Protein AF-A0A537XVI6-F1 (afdb_monomer)

Sequence (185 aa):
RYDLIPNLVETVKGYAAHERGVFEEVTRARAAAVSATGTPAEQAAAEGPFVAALRQLFAVAENYPDLKANQNFLALQSELSNTEDRLQTARRFYNANVREFNRRVQSFPSNILARSFGFKVEQFFEVEETLREAGPPQVSFAPGSPSVSFGAPGGSSASPPPTGGLPPPPPPPPGEPAPPAGSAP

Nearest PDB structures (foldseek):
  2etd-assembly1_A  TM=9.005E-01  e=3.907E-08  Thermotoga maritima MSB8
  3ajm-assembly1_B  TM=2.954E-01  e=4.669E+00  Homo sapiens

Radius of gyration: 32.31 Å; Cα contacts (8 Å, |Δi|>4): 123; chains: 1; bounding box: 83×93×62 Å

Foldseek 3Di:
DLVLLVVLLVLLCVQCVVPVVLNVQLVVLSVQLVPQPDALLSNLVSVVSNVVSVVVSVVSLVVGVVSVPDPVNVVSVVVVVVVVVVVVVVLVVQQVVLVVQQCQCPDPPSVVVCVVVVPDRGDHNDNCPPPVQQPDFDWDDDVPDTDIDGRDHDDPPPDDDDPDDDDDDDDDDDDDDDDDDDDDD

pLDDT: mean 80.29, std 18.0, range [35.16, 95.5]

Secondary structure (DSSP, 8-state):
-GGGHHHHHHHHHTT-TT-HHHHHHHHHHHHHHHH--S-HHHHHHHHHHHHHHHHHHHHHHHT-HHHHT-HHHHHHHHHHHHHHHHHHHHHHHHHHHHHHHHHHHHSTTHHHHHHHHT--PPPPSS-THHHHHS-PPEEEEETTEEEEEPPPS-----PPPP-PPPPPPPPPPPPPPPPPPP---

Mean predicted aligned error: 15.04 Å

Solvent-accessible surface area (backbone atoms only — not comparable to full-atom values): 11259 Å² total; per-residue (Å²): 113,77,81,52,46,64,58,50,52,54,59,47,41,77,75,47,69,84,52,51,70,55,55,50,45,36,51,52,24,46,51,47,38,69,66,39,76,69,54,55,34,53,33,40,55,31,42,53,57,31,55,50,32,51,53,52,52,53,58,56,41,68,78,34,66,73,56,64,68,29,65,69,53,50,52,52,51,49,54,47,50,56,50,48,54,51,47,54,50,50,38,53,51,49,34,54,50,38,50,55,49,36,48,44,44,68,33,86,72,47,28,59,56,19,60,77,72,65,59,72,80,66,80,52,57,46,63,68,66,71,75,65,60,33,56,80,68,51,76,49,85,51,98,88,60,80,51,80,50,74,52,70,77,88,73,83,85,76,73,80,77,82,90,72,78,82,79,83,82,82,82,83,81,84,79,84,81,80,82,85,79,86,79,84,135

Structure (mmCIF, N/CA/C/O backbone):
data_AF-A0A537XVI6-F1
#
_entry.id   AF-A0A537XVI6-F1
#
loop_
_atom_site.group_PDB
_atom_site.id
_atom_site.type_symbol
_atom_site.label_atom_id
_atom_site.label_alt_id
_atom_site.label_comp_id
_atom_site.label_asym_id
_atom_site.label_entity_id
_atom_site.label_seq_id
_atom_site.pdbx_PDB_ins_code
_atom_site.Cartn_x
_atom_site.Cartn_y
_atom_site.Cartn_z
_atom_site.occupancy
_atom_site.B_iso_or_equiv
_atom_site.auth_seq_id
_atom_site.auth_comp_id
_atom_site.auth_asym_id
_atom_site.auth_atom_id
_atom_site.pdbx_PDB_model_num
ATOM 1 N N . ARG A 1 1 ? 3.922 2.547 4.970 1.00 84.88 1 ARG A N 1
ATOM 2 C CA . ARG A 1 1 ? 2.520 2.247 5.375 1.00 84.88 1 ARG A CA 1
ATOM 3 C C . ARG A 1 1 ? 2.409 1.100 6.368 1.00 84.88 1 ARG A C 1
ATOM 5 O O . ARG A 1 1 ? 1.595 1.201 7.273 1.00 84.88 1 ARG A O 1
ATOM 12 N N . TYR A 1 2 ? 3.203 0.031 6.243 1.00 90.88 2 TYR A N 1
ATOM 13 C CA . TYR A 1 2 ? 3.138 -1.095 7.183 1.00 90.88 2 TYR A CA 1
ATOM 14 C C . TYR A 1 2 ? 3.404 -0.689 8.638 1.00 90.88 2 TYR A C 1
ATOM 16 O O . TYR A 1 2 ? 2.887 -1.324 9.552 1.00 90.88 2 TYR A O 1
ATOM 24 N N . ASP A 1 3 ? 4.160 0.381 8.862 1.00 90.81 3 ASP A N 1
ATOM 25 C CA . ASP A 1 3 ? 4.484 0.903 10.197 1.00 90.81 3 ASP A CA 1
ATOM 26 C C . ASP A 1 3 ? 3.283 1.539 10.906 1.00 90.81 3 ASP A C 1
ATOM 28 O O . ASP A 1 3 ? 3.255 1.607 12.129 1.00 90.81 3 ASP A O 1
ATOM 32 N N . LEU A 1 4 ? 2.256 1.949 10.153 1.00 90.00 4 LEU A N 1
ATOM 33 C CA . LEU A 1 4 ? 1.026 2.531 10.700 1.00 90.00 4 LEU A CA 1
ATOM 34 C C . LEU A 1 4 ? 0.035 1.459 11.172 1.00 90.00 4 LEU A C 1
ATOM 36 O O . LEU A 1 4 ? -0.859 1.748 11.963 1.00 90.00 4 LEU A O 1
ATOM 40 N N . ILE A 1 5 ? 0.194 0.218 10.704 1.00 91.75 5 ILE A N 1
ATOM 41 C CA . ILE A 1 5 ? -0.757 -0.870 10.954 1.00 91.75 5 ILE A CA 1
ATOM 42 C C . ILE A 1 5 ? -0.834 -1.280 12.424 1.00 91.75 5 ILE A C 1
ATOM 44 O O . ILE A 1 5 ? -1.954 -1.424 12.903 1.00 91.75 5 ILE A O 1
ATOM 48 N N . PRO A 1 6 ? 0.277 -1.425 13.176 1.00 93.25 6 PRO A N 1
ATOM 49 C CA . PRO A 1 6 ? 0.187 -1.706 14.606 1.00 93.25 6 PRO A CA 1
ATOM 50 C C . PRO A 1 6 ? -0.633 -0.646 15.347 1.00 93.25 6 PRO A C 1
ATOM 52 O O . PRO A 1 6 ? -1.528 -0.991 16.108 1.00 93.25 6 PRO A O 1
ATOM 55 N N . ASN A 1 7 ? -0.401 0.638 15.056 1.00 92.69 7 ASN A N 1
ATOM 56 C CA . ASN A 1 7 ? -1.138 1.732 15.689 1.00 92.69 7 ASN A CA 1
ATOM 57 C C . ASN A 1 7 ? -2.630 1.726 15.303 1.00 92.69 7 ASN A C 1
ATOM 59 O O . ASN A 1 7 ? -3.500 1.894 16.157 1.00 92.69 7 ASN A O 1
ATOM 63 N N . LEU A 1 8 ? -2.940 1.462 14.029 1.00 91.88 8 LEU A N 1
ATOM 64 C CA . LEU A 1 8 ? -4.320 1.299 13.571 1.00 91.88 8 LEU A CA 1
ATOM 65 C C . LEU A 1 8 ? -5.019 0.145 14.301 1.00 91.88 8 LEU A C 1
ATOM 67 O O . LEU A 1 8 ? -6.119 0.325 14.811 1.00 91.88 8 LEU A O 1
ATOM 71 N N . VAL A 1 9 ? -4.379 -1.024 14.375 1.00 93.00 9 VAL A N 1
ATOM 72 C CA . VAL A 1 9 ? -4.934 -2.212 15.035 1.00 93.00 9 VAL A CA 1
ATOM 73 C C . VAL A 1 9 ? -5.176 -1.949 16.519 1.00 93.00 9 VAL A C 1
ATOM 75 O O . VAL A 1 9 ? -6.249 -2.279 17.010 1.00 93.00 9 VAL A O 1
ATOM 78 N N . GLU A 1 10 ? -4.237 -1.320 17.226 1.00 92.56 10 GLU A N 1
ATOM 79 C CA . GLU A 1 10 ? -4.429 -0.957 18.637 1.00 92.56 10 GLU A CA 1
ATOM 80 C C . GLU A 1 10 ? -5.572 0.052 18.824 1.00 92.56 10 GLU A C 1
ATOM 82 O O . GLU A 1 10 ? -6.395 -0.107 19.726 1.00 92.56 10 GLU A O 1
ATOM 87 N N . THR A 1 11 ? -5.699 1.031 17.922 1.00 91.31 11 THR A N 1
ATOM 88 C CA . THR A 1 11 ? -6.814 1.992 17.944 1.00 91.31 11 THR A CA 1
ATOM 89 C C . THR A 1 11 ? -8.159 1.286 17.764 1.00 91.31 11 THR A C 1
ATOM 91 O O . THR A 1 11 ? -9.085 1.541 18.526 1.00 91.31 11 THR A O 1
ATOM 94 N N . VAL A 1 12 ? -8.277 0.363 16.802 1.00 91.56 12 VAL A N 1
ATOM 95 C CA . VAL A 1 12 ? -9.528 -0.378 16.556 1.00 91.56 12 VAL A CA 1
ATOM 96 C C . VAL A 1 12 ? -9.830 -1.359 17.695 1.00 91.56 12 VAL A C 1
ATOM 98 O O . VAL A 1 12 ? -10.976 -1.446 18.130 1.00 91.56 12 VAL A O 1
ATOM 101 N N . LYS A 1 13 ? -8.821 -2.050 18.244 1.00 92.19 13 LYS A N 1
ATOM 102 C CA . LYS A 1 13 ? -8.976 -2.961 19.395 1.00 92.19 13 LYS A CA 1
ATOM 103 C C . LYS A 1 13 ? -9.580 -2.283 20.621 1.00 92.19 13 LYS A C 1
ATOM 105 O O . LYS A 1 13 ? -10.345 -2.929 21.332 1.00 92.19 13 LYS A O 1
ATOM 110 N N . GLY A 1 14 ? -9.268 -1.005 20.853 1.00 90.75 14 GLY A N 1
ATOM 111 C CA . GLY A 1 14 ? -9.830 -0.229 21.962 1.00 90.75 14 GLY A CA 1
ATOM 112 C C . GLY A 1 14 ? -11.360 -0.120 21.935 1.00 90.75 14 GLY A C 1
ATOM 113 O O . GLY A 1 14 ? -11.970 0.051 22.986 1.00 90.75 14 GLY A O 1
ATOM 114 N N . TYR A 1 15 ? -11.977 -0.275 20.759 1.00 91.19 15 TYR A N 1
ATOM 115 C CA . TYR A 1 15 ? -13.429 -0.189 20.564 1.00 91.19 15 TYR A CA 1
ATOM 116 C C . TYR A 1 15 ? -14.059 -1.532 20.157 1.00 91.19 15 TYR A C 1
ATOM 118 O O . TYR A 1 15 ? -15.196 -1.817 20.522 1.00 91.19 15 TYR A O 1
ATOM 126 N N . ALA A 1 16 ? -13.321 -2.375 19.430 1.00 90.56 16 ALA A N 1
ATOM 127 C CA . ALA A 1 16 ? -13.812 -3.597 18.793 1.00 90.56 16 ALA A CA 1
ATOM 128 C C . ALA A 1 16 ? -13.032 -4.849 19.243 1.00 90.56 16 ALA A C 1
ATOM 130 O O . ALA A 1 16 ? -12.544 -5.633 18.432 1.00 90.56 16 ALA A O 1
ATOM 131 N N . ALA A 1 17 ? -12.895 -5.065 20.554 1.00 88.81 17 ALA A N 1
ATOM 132 C CA . ALA A 1 17 ? -12.063 -6.141 21.115 1.00 88.81 17 ALA A CA 1
ATOM 133 C C . ALA A 1 17 ? -12.488 -7.577 20.724 1.00 88.81 17 ALA A C 1
ATOM 135 O O . ALA A 1 17 ? -11.691 -8.515 20.835 1.00 88.81 17 ALA A O 1
ATOM 136 N N . HIS A 1 18 ? -13.735 -7.766 20.280 1.00 90.62 18 HIS A N 1
ATOM 137 C CA . HIS A 1 18 ? -14.278 -9.069 19.885 1.00 90.62 18 HIS A CA 1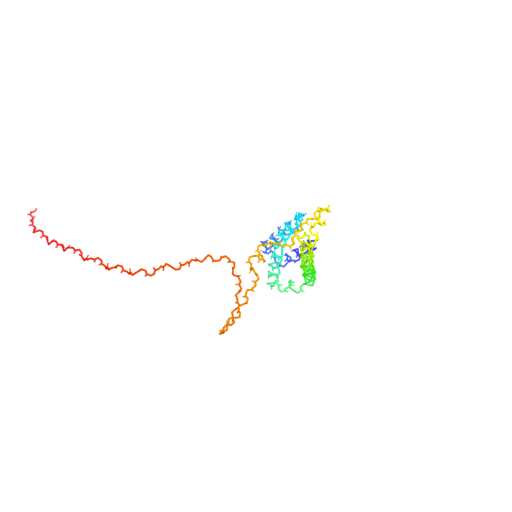
ATOM 138 C C . HIS A 1 18 ? -13.889 -9.487 18.454 1.00 90.62 18 HIS A C 1
ATOM 140 O O . HIS A 1 18 ? -14.001 -10.662 18.114 1.00 90.62 18 HIS A O 1
ATOM 146 N N . GLU A 1 19 ? -13.327 -8.576 17.656 1.00 93.56 19 GLU A N 1
ATOM 147 C CA . GLU A 1 19 ? -13.008 -8.766 16.232 1.00 93.56 19 GLU A CA 1
ATOM 148 C C . GLU A 1 19 ? -11.625 -9.401 16.007 1.00 93.56 19 GLU A C 1
ATOM 150 O O . GLU A 1 19 ? -10.832 -8.992 15.157 1.00 93.56 19 GLU A O 1
ATOM 155 N N . ARG A 1 20 ? -11.303 -10.429 16.802 1.00 92.75 20 ARG A N 1
ATOM 156 C CA . ARG A 1 20 ? -9.970 -11.059 16.822 1.00 92.75 20 ARG A CA 1
ATOM 157 C C . ARG A 1 20 ? -9.543 -11.600 15.461 1.00 92.75 20 ARG A C 1
ATOM 159 O O . ARG A 1 20 ? -8.406 -11.370 15.061 1.00 92.75 20 ARG A O 1
ATOM 166 N N . GLY A 1 21 ? -10.459 -12.250 14.741 1.00 93.56 21 GLY A N 1
ATOM 167 C CA . GLY A 1 21 ? -10.170 -12.817 13.421 1.00 93.56 21 GLY A CA 1
ATOM 168 C C . GLY A 1 21 ? -9.708 -11.761 12.415 1.00 93.56 21 GLY A C 1
ATOM 169 O O . GLY A 1 21 ? -8.764 -11.993 11.665 1.00 93.56 21 GLY A O 1
ATOM 170 N N . VAL A 1 22 ? -10.292 -10.561 12.469 1.00 93.94 22 VAL A N 1
ATOM 171 C CA . VAL A 1 22 ? -9.920 -9.439 11.595 1.00 93.94 22 VAL A CA 1
ATOM 172 C C . VAL A 1 22 ? -8.517 -8.933 11.936 1.00 93.94 22 VAL A C 1
ATOM 174 O O . VAL A 1 22 ? -7.698 -8.707 11.046 1.00 93.94 22 VAL A O 1
ATOM 177 N N . PHE A 1 23 ? -8.194 -8.795 13.225 1.00 94.81 23 PHE A N 1
ATOM 178 C CA . PHE A 1 23 ? -6.857 -8.365 13.649 1.00 94.81 23 PHE A CA 1
ATOM 179 C C . PHE A 1 23 ? -5.770 -9.383 13.293 1.00 94.81 23 PHE A C 1
ATOM 181 O O . PHE A 1 23 ? -4.675 -8.994 12.874 1.00 94.81 23 PHE A O 1
ATOM 188 N N . GLU A 1 24 ? -6.057 -10.674 13.446 1.00 95.25 24 GLU A N 1
ATOM 189 C CA . GLU A 1 24 ? -5.159 -11.759 13.047 1.00 95.25 24 GLU A CA 1
ATOM 190 C C . GLU A 1 24 ? -4.912 -11.741 11.538 1.00 95.25 24 GLU A C 1
ATOM 192 O O . GLU A 1 24 ? -3.762 -11.812 11.096 1.00 95.25 24 GLU A O 1
ATOM 197 N N . GLU A 1 25 ? -5.968 -11.565 10.744 1.00 95.50 25 GLU A N 1
ATOM 198 C CA . GLU A 1 25 ? -5.870 -11.481 9.294 1.00 95.50 25 GLU A CA 1
ATOM 199 C C . GLU A 1 25 ? -5.020 -10.291 8.839 1.00 95.50 25 GLU A C 1
ATOM 201 O O . GLU A 1 25 ? -4.092 -10.479 8.051 1.00 95.50 25 GLU A O 1
ATOM 206 N N . VAL A 1 26 ? -5.259 -9.097 9.388 1.00 95.00 26 VAL A N 1
ATOM 207 C CA . VAL A 1 26 ? -4.468 -7.892 9.089 1.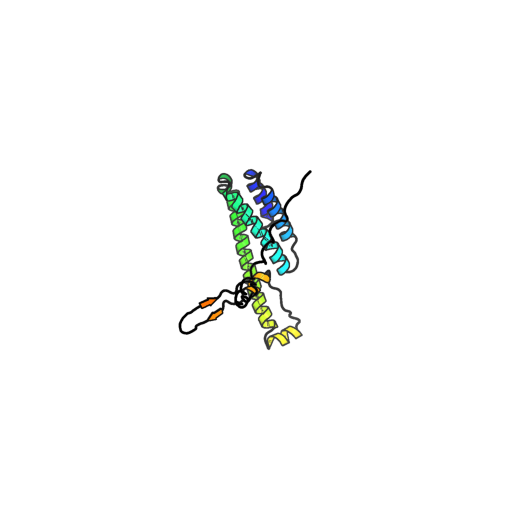00 95.00 26 VAL A CA 1
ATOM 208 C C . VAL A 1 26 ? -3.005 -8.079 9.485 1.00 95.00 26 VAL A C 1
ATOM 210 O O . VAL A 1 26 ? -2.103 -7.720 8.725 1.00 95.00 26 VAL A O 1
ATOM 213 N N . THR A 1 27 ? -2.745 -8.670 10.652 1.00 94.56 27 THR A N 1
ATOM 214 C CA . THR A 1 27 ? -1.379 -8.904 11.143 1.00 94.56 27 THR A CA 1
ATOM 215 C C . THR A 1 27 ? -0.633 -9.893 10.250 1.00 94.56 27 THR A C 1
ATOM 217 O O . THR A 1 27 ? 0.506 -9.634 9.853 1.00 94.56 27 THR A O 1
ATOM 220 N N . ARG A 1 28 ? -1.285 -10.999 9.878 1.00 95.44 28 ARG A N 1
ATOM 221 C CA . ARG A 1 28 ? -0.740 -12.011 8.967 1.00 95.44 28 ARG A CA 1
ATOM 222 C C . ARG A 1 28 ? -0.496 -11.437 7.574 1.00 95.44 28 ARG A C 1
ATOM 224 O O . ARG A 1 28 ? 0.584 -11.633 7.022 1.00 95.44 28 ARG A O 1
ATOM 231 N N . ALA A 1 29 ? -1.464 -10.711 7.018 1.00 94.94 29 ALA A N 1
ATOM 232 C CA . ALA A 1 29 ? -1.343 -10.121 5.690 1.00 94.94 29 ALA A CA 1
ATOM 233 C C . ALA A 1 29 ? -0.234 -9.060 5.648 1.00 94.94 29 ALA A C 1
ATOM 235 O O . ALA A 1 29 ? 0.563 -9.038 4.715 1.00 94.94 29 ALA A O 1
ATOM 236 N N . ARG A 1 30 ? -0.103 -8.243 6.704 1.00 94.81 30 ARG A N 1
ATOM 237 C CA . ARG A 1 30 ? 1.032 -7.326 6.872 1.00 94.81 30 ARG A CA 1
ATOM 238 C C . ARG A 1 30 ? 2.358 -8.081 6.894 1.00 94.81 30 ARG A C 1
ATOM 240 O O . ARG A 1 30 ? 3.293 -7.659 6.224 1.00 94.81 30 ARG A O 1
ATOM 247 N N . ALA A 1 31 ? 2.464 -9.155 7.676 1.00 94.81 31 ALA A N 1
ATOM 248 C CA . ALA A 1 31 ? 3.700 -9.929 7.773 1.00 94.81 31 ALA A CA 1
ATOM 249 C C . ALA A 1 31 ? 4.113 -10.494 6.406 1.00 94.81 31 ALA A C 1
ATOM 251 O O . ALA A 1 31 ? 5.262 -10.322 6.007 1.00 94.81 31 ALA A O 1
ATOM 252 N N . ALA A 1 32 ? 3.161 -11.066 5.662 1.00 93.12 32 ALA A N 1
ATOM 253 C CA . ALA A 1 32 ? 3.392 -11.558 4.307 1.00 93.12 32 ALA A CA 1
ATOM 254 C C . ALA A 1 32 ? 3.866 -10.437 3.363 1.00 93.12 32 ALA A C 1
ATOM 256 O O . ALA A 1 32 ? 4.879 -10.591 2.679 1.00 93.12 32 ALA A O 1
ATOM 257 N N . ALA A 1 33 ? 3.196 -9.283 3.392 1.00 91.44 33 ALA A N 1
ATOM 258 C CA . ALA A 1 33 ? 3.520 -8.142 2.541 1.00 91.44 33 ALA A CA 1
ATOM 259 C C . ALA A 1 33 ? 4.885 -7.505 2.872 1.00 91.44 33 ALA A C 1
ATOM 261 O O . ALA A 1 33 ? 5.585 -7.047 1.975 1.00 91.44 33 ALA A O 1
ATOM 262 N N . VAL A 1 34 ? 5.302 -7.518 4.143 1.00 92.88 34 VAL A N 1
ATOM 263 C CA . VAL A 1 34 ? 6.643 -7.078 4.570 1.00 92.88 34 VAL A CA 1
ATOM 264 C C . VAL A 1 34 ? 7.723 -8.089 4.175 1.00 92.88 34 VAL A C 1
ATOM 266 O O . VAL A 1 34 ? 8.831 -7.691 3.827 1.00 92.88 34 VAL A O 1
ATOM 269 N N . SER A 1 35 ? 7.424 -9.391 4.229 1.00 91.94 35 SER A N 1
ATOM 270 C CA . SER A 1 35 ? 8.387 -10.439 3.866 1.00 91.94 35 SER A CA 1
ATOM 271 C C . SER A 1 35 ? 8.614 -10.584 2.361 1.00 91.94 35 SER A C 1
ATOM 273 O O . SER A 1 35 ? 9.624 -11.152 1.951 1.00 91.94 35 SER A O 1
ATOM 275 N N . ALA A 1 36 ? 7.698 -10.080 1.532 1.00 89.62 36 ALA A N 1
ATOM 276 C CA . ALA A 1 36 ? 7.822 -10.134 0.085 1.00 89.62 36 ALA A CA 1
ATOM 277 C C . ALA A 1 36 ? 8.851 -9.100 -0.400 1.00 89.62 36 ALA A C 1
ATOM 279 O O . ALA A 1 36 ? 8.527 -7.943 -0.644 1.00 89.62 36 ALA A O 1
ATOM 280 N N . THR A 1 37 ? 10.108 -9.524 -0.531 1.00 86.12 37 THR A N 1
ATOM 281 C CA . THR A 1 37 ? 11.227 -8.693 -1.021 1.00 86.12 37 THR A CA 1
ATOM 282 C C . THR A 1 37 ? 11.789 -9.165 -2.364 1.00 86.12 37 THR A C 1
ATOM 284 O O . THR A 1 37 ? 12.789 -8.627 -2.837 1.00 86.12 37 THR A O 1
ATOM 287 N N . GLY A 1 38 ? 11.152 -10.165 -2.979 1.00 87.00 38 GLY A N 1
ATOM 288 C CA . GLY A 1 38 ? 11.565 -10.759 -4.246 1.00 87.00 38 GLY A CA 1
ATOM 289 C C . GLY A 1 38 ? 11.163 -9.934 -5.472 1.00 87.00 38 GLY A C 1
ATOM 290 O O . GLY A 1 38 ? 11.232 -8.703 -5.475 1.00 87.00 38 GLY A O 1
ATOM 291 N N . THR A 1 39 ? 10.758 -10.618 -6.535 1.00 88.44 39 THR A N 1
ATOM 292 C CA . THR A 1 39 ? 10.376 -10.013 -7.819 1.00 88.44 39 THR A CA 1
ATOM 293 C C . THR A 1 39 ? 9.178 -9.057 -7.689 1.00 88.44 39 THR A C 1
ATOM 295 O O . THR A 1 39 ? 8.353 -9.218 -6.786 1.00 88.44 39 THR A O 1
ATOM 298 N N . PRO A 1 40 ? 9.012 -8.085 -8.610 1.00 86.81 40 PRO A N 1
ATOM 299 C CA . PRO A 1 40 ? 7.826 -7.224 -8.651 1.00 86.81 40 PRO A CA 1
ATOM 300 C C . PRO A 1 40 ? 6.498 -7.995 -8.632 1.00 86.81 40 PRO A C 1
ATOM 302 O O . PRO A 1 40 ? 5.541 -7.550 -8.002 1.00 86.81 40 PRO A O 1
ATOM 305 N N . ALA A 1 41 ? 6.448 -9.166 -9.274 1.00 85.62 41 ALA A N 1
ATOM 306 C CA . ALA A 1 41 ? 5.278 -10.038 -9.282 1.00 85.62 41 ALA A CA 1
ATOM 307 C C . ALA A 1 41 ? 5.003 -10.663 -7.901 1.00 85.62 41 ALA A C 1
ATOM 309 O O . ALA A 1 41 ? 3.867 -10.634 -7.428 1.00 85.62 41 ALA A O 1
ATOM 310 N N . GLU A 1 42 ? 6.034 -11.167 -7.215 1.00 86.94 42 GLU A N 1
ATOM 311 C CA . GLU A 1 42 ? 5.908 -11.703 -5.848 1.00 86.94 42 GLU A CA 1
ATOM 312 C C . GLU A 1 42 ? 5.473 -10.619 -4.856 1.00 86.94 42 GLU A C 1
ATOM 314 O O . GLU A 1 42 ? 4.600 -10.849 -4.016 1.00 86.94 42 GLU A O 1
ATOM 319 N N . GLN A 1 43 ? 6.030 -9.413 -4.991 1.00 88.25 43 GLN A N 1
ATOM 320 C CA . GLN A 1 43 ? 5.611 -8.257 -4.203 1.00 88.25 43 GLN A CA 1
ATOM 321 C C . GLN A 1 43 ? 4.144 -7.911 -4.480 1.00 88.25 43 GLN A C 1
ATOM 323 O O . GLN A 1 43 ? 3.364 -7.762 -3.544 1.00 88.25 43 GLN A O 1
ATOM 328 N N . ALA A 1 44 ? 3.727 -7.845 -5.749 1.00 85.69 44 ALA A N 1
ATOM 329 C CA . ALA A 1 44 ? 2.338 -7.577 -6.124 1.00 85.69 44 ALA A CA 1
ATOM 330 C C . ALA A 1 44 ? 1.355 -8.621 -5.567 1.00 85.69 44 ALA A C 1
ATOM 332 O O . ALA A 1 44 ? 0.267 -8.258 -5.113 1.00 85.69 44 ALA A O 1
ATOM 333 N N . ALA A 1 45 ? 1.741 -9.898 -5.563 1.00 87.06 45 ALA A N 1
ATOM 334 C CA . ALA A 1 45 ? 0.918 -10.988 -5.052 1.00 87.06 45 ALA A CA 1
ATOM 335 C C . ALA A 1 45 ? 0.688 -10.893 -3.535 1.00 87.06 45 ALA A C 1
ATOM 337 O O . ALA A 1 45 ? -0.430 -11.110 -3.069 1.00 87.06 45 ALA A O 1
ATOM 338 N N . ALA A 1 46 ? 1.710 -10.515 -2.762 1.00 88.75 46 ALA A N 1
ATOM 339 C CA . ALA A 1 46 ? 1.597 -10.371 -1.308 1.00 88.75 46 ALA A CA 1
ATOM 340 C C . ALA A 1 46 ? 0.746 -9.160 -0.877 1.00 88.75 46 ALA A C 1
ATOM 342 O O . ALA A 1 46 ? 0.204 -9.115 0.228 1.00 88.75 46 ALA A O 1
ATOM 343 N N . GLU A 1 47 ? 0.597 -8.181 -1.763 1.00 89.00 47 GLU A N 1
ATOM 344 C CA . GLU A 1 47 ? -0.085 -6.917 -1.494 1.00 89.00 47 GLU A CA 1
ATOM 345 C C . GLU A 1 47 ? -1.606 -7.001 -1.617 1.00 89.00 47 GLU A C 1
ATOM 347 O O . GLU A 1 47 ? -2.328 -6.320 -0.890 1.00 89.00 47 GLU A O 1
ATOM 352 N N . GLY A 1 48 ? -2.112 -7.849 -2.515 1.00 88.81 48 GLY A N 1
ATOM 353 C CA . GLY A 1 48 ? -3.552 -8.057 -2.698 1.00 88.81 48 GLY A CA 1
ATOM 354 C C . GLY A 1 48 ? -4.267 -8.459 -1.399 1.00 88.81 48 GLY A C 1
ATOM 355 O O . GLY A 1 48 ? -5.201 -7.760 -0.989 1.00 88.81 48 GLY A O 1
ATOM 356 N N . PRO A 1 49 ? -3.814 -9.524 -0.706 1.00 91.25 49 PRO A N 1
ATOM 357 C CA . PRO A 1 49 ? -4.366 -9.935 0.584 1.00 91.25 49 PRO A CA 1
ATOM 358 C C . PRO A 1 49 ? -4.274 -8.849 1.660 1.00 91.25 49 PRO A C 1
ATOM 360 O O . PRO A 1 49 ? -5.194 -8.695 2.458 1.00 91.25 49 PRO A O 1
ATOM 363 N N . PHE A 1 50 ? -3.197 -8.059 1.673 1.00 92.06 50 PHE A N 1
ATOM 364 C CA . PHE 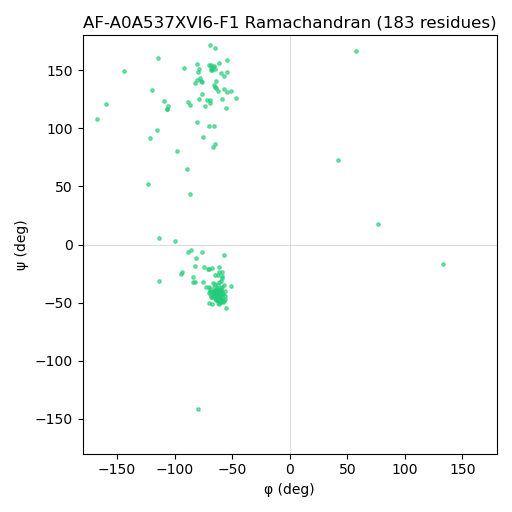A 1 50 ? -3.045 -6.955 2.622 1.00 92.06 50 PHE A CA 1
ATOM 365 C C . PHE A 1 50 ? -4.103 -5.868 2.414 1.00 92.06 50 PHE A C 1
ATOM 367 O O . PHE A 1 50 ? -4.763 -5.456 3.369 1.00 92.06 50 PHE A O 1
ATOM 374 N N . VAL A 1 51 ? -4.324 -5.446 1.168 1.00 91.75 51 VAL A N 1
ATOM 375 C CA . VAL A 1 51 ? -5.371 -4.469 0.838 1.00 91.75 51 VAL A CA 1
ATOM 376 C C . VAL A 1 51 ? -6.764 -5.025 1.160 1.00 91.75 51 VAL A C 1
ATOM 378 O O . VAL A 1 51 ? -7.611 -4.291 1.669 1.00 91.75 51 VAL A O 1
ATOM 381 N N . ALA A 1 52 ? -7.011 -6.313 0.907 1.00 92.62 52 ALA A N 1
ATOM 382 C CA . ALA A 1 52 ? -8.274 -6.963 1.257 1.00 92.62 52 ALA A CA 1
ATOM 383 C C . ALA A 1 52 ? -8.526 -6.961 2.777 1.00 92.62 52 ALA A C 1
ATOM 385 O O . ALA A 1 52 ? -9.591 -6.523 3.214 1.00 92.62 52 ALA A O 1
ATOM 386 N N . ALA A 1 53 ? -7.524 -7.336 3.575 1.00 94.56 53 ALA A N 1
ATOM 387 C CA . ALA A 1 53 ? -7.611 -7.332 5.034 1.00 94.56 53 ALA A CA 1
ATOM 388 C C . ALA A 1 53 ? -7.886 -5.924 5.598 1.00 94.56 53 ALA A C 1
ATOM 390 O O . ALA A 1 53 ? -8.689 -5.762 6.516 1.00 94.56 53 ALA A O 1
ATOM 391 N N . LEU A 1 54 ? -7.273 -4.881 5.022 1.00 93.25 54 LEU A N 1
ATOM 392 C CA . LEU A 1 54 ? -7.553 -3.494 5.413 1.00 93.25 54 LEU A CA 1
ATOM 393 C C . LEU A 1 54 ? -8.989 -3.067 5.098 1.00 93.25 54 LEU A C 1
ATOM 395 O O . LE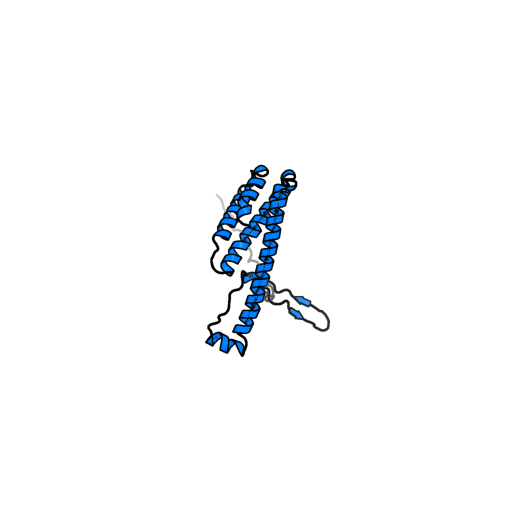U A 1 54 ? -9.612 -2.392 5.915 1.00 93.25 54 LEU A O 1
ATOM 399 N N . ARG A 1 55 ? -9.539 -3.471 3.946 1.00 93.88 55 ARG A N 1
ATOM 400 C CA . ARG A 1 55 ? -10.949 -3.195 3.620 1.00 93.88 55 ARG A CA 1
ATOM 401 C C . ARG A 1 55 ? -11.888 -3.839 4.632 1.00 93.88 55 ARG A C 1
ATOM 403 O O . ARG A 1 55 ? -12.831 -3.189 5.068 1.00 93.88 55 ARG A O 1
ATOM 410 N N . GLN A 1 56 ? -11.610 -5.076 5.038 1.00 94.62 56 GLN A N 1
ATOM 411 C CA . GLN A 1 56 ? -12.397 -5.765 6.059 1.00 94.62 56 GLN A CA 1
ATOM 412 C C . GLN A 1 56 ? -12.299 -5.076 7.424 1.00 94.62 56 GLN A C 1
ATOM 414 O O . GLN A 1 56 ? -13.319 -4.879 8.077 1.00 94.62 56 GLN A O 1
ATOM 419 N N . LEU A 1 57 ? -11.103 -4.636 7.827 1.00 93.50 57 LEU A N 1
ATOM 420 C CA . LEU A 1 57 ? -10.917 -3.857 9.054 1.00 93.50 57 LEU A CA 1
ATOM 421 C C . LEU A 1 57 ? -11.722 -2.551 9.040 1.00 93.50 57 LEU A C 1
ATOM 423 O O . LEU A 1 57 ? -12.346 -2.201 10.040 1.00 93.50 57 LEU A O 1
ATOM 427 N N . PHE A 1 58 ? -11.733 -1.836 7.913 1.00 93.44 58 PHE A N 1
ATOM 428 C CA . PHE A 1 58 ? -12.526 -0.615 7.785 1.00 93.44 58 PHE A CA 1
ATOM 429 C C . PHE A 1 58 ? -14.029 -0.891 7.764 1.00 93.44 58 PHE A C 1
ATOM 431 O O . PHE A 1 58 ? -14.761 -0.150 8.410 1.00 93.44 58 PHE A O 1
ATOM 438 N N . ALA A 1 59 ? -14.481 -1.970 7.123 1.00 93.19 59 ALA A N 1
ATOM 439 C CA . ALA A 1 59 ? -15.883 -2.388 7.166 1.00 93.19 59 ALA A CA 1
ATOM 440 C C . ALA A 1 59 ? -16.335 -2.716 8.598 1.00 93.19 59 ALA A C 1
ATOM 442 O O . ALA A 1 59 ? -17.412 -2.315 9.023 1.00 93.19 59 ALA A O 1
ATOM 443 N N . VAL A 1 60 ? -15.486 -3.386 9.380 1.00 91.75 60 VAL A N 1
ATOM 444 C CA . VAL A 1 60 ? -15.752 -3.644 10.802 1.00 91.75 60 VAL A CA 1
ATOM 4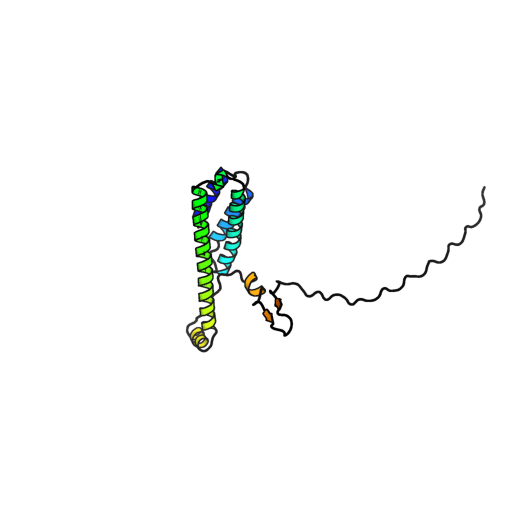45 C C . VAL A 1 60 ? -15.862 -2.336 11.577 1.00 91.75 60 VAL A C 1
ATOM 447 O O . VAL A 1 60 ? -16.787 -2.183 12.369 1.00 91.75 60 VAL A O 1
ATOM 450 N N . ALA A 1 61 ? -14.980 -1.367 11.318 1.00 91.31 61 ALA A N 1
ATOM 451 C CA . ALA A 1 61 ? -15.019 -0.064 11.975 1.00 91.31 61 ALA A CA 1
ATOM 452 C C . ALA A 1 61 ? -16.316 0.726 11.703 1.00 91.31 61 ALA A C 1
ATOM 454 O O . ALA A 1 61 ? -16.699 1.553 12.529 1.00 91.31 61 ALA A O 1
ATOM 455 N N . GLU A 1 62 ? -17.032 0.460 10.602 1.00 92.88 62 GLU A N 1
ATOM 456 C CA . GLU A 1 62 ? -18.335 1.086 10.324 1.00 92.88 62 GLU A CA 1
ATOM 457 C C . GLU A 1 62 ? -19.415 0.698 11.341 1.00 92.88 62 GLU A C 1
ATOM 459 O O . GLU A 1 62 ? -20.323 1.494 11.591 1.00 92.88 62 GLU A O 1
ATOM 464 N N . ASN A 1 63 ? -19.283 -0.470 11.977 1.00 94.94 63 ASN A N 1
ATOM 465 C CA . ASN A 1 63 ? -20.201 -0.944 13.014 1.00 94.94 63 ASN A CA 1
ATOM 466 C C . ASN A 1 63 ? -19.989 -0.252 14.373 1.00 94.94 63 ASN A C 1
ATOM 468 O O . ASN A 1 63 ? -20.782 -0.458 15.290 1.00 94.94 63 ASN A O 1
ATOM 472 N N . TYR A 1 64 ? -18.943 0.573 14.516 1.00 95.25 64 TYR A N 1
ATOM 473 C CA . TYR A 1 64 ? -18.565 1.232 15.769 1.00 95.25 64 TYR A CA 1
ATOM 474 C C . TYR A 1 64 ? -18.566 2.763 15.597 1.00 95.25 64 TYR A C 1
ATOM 476 O O . TYR A 1 64 ? -17.542 3.346 15.230 1.00 95.25 64 TYR A O 1
ATOM 484 N N . PRO A 1 65 ? -19.691 3.454 15.878 1.00 94.06 65 PRO A N 1
ATOM 485 C CA . PRO A 1 65 ? -19.824 4.899 15.665 1.00 94.06 65 PRO A CA 1
ATOM 486 C C . PRO A 1 65 ? -18.759 5.743 16.378 1.00 94.06 65 PRO A C 1
ATOM 488 O O . PRO A 1 65 ? -18.223 6.678 15.783 1.00 94.06 65 PRO A O 1
ATOM 491 N N . ASP A 1 66 ? -18.403 5.383 17.614 1.00 92.50 66 ASP A N 1
ATOM 492 C CA . ASP A 1 66 ? -17.390 6.102 18.398 1.00 92.50 66 ASP A CA 1
ATOM 493 C C . ASP A 1 66 ? -15.988 5.990 17.779 1.00 92.50 66 ASP A C 1
ATOM 495 O O . ASP A 1 66 ? -15.224 6.955 17.773 1.00 92.50 66 ASP A O 1
ATOM 499 N N . LEU A 1 67 ? -15.659 4.828 17.204 1.00 93.69 67 LEU A N 1
ATOM 500 C CA . LEU A 1 67 ? -14.412 4.617 16.467 1.00 93.69 67 LEU A CA 1
ATOM 501 C C . LEU A 1 67 ? -14.422 5.390 15.145 1.00 93.69 67 LEU A C 1
ATOM 503 O O . LEU A 1 67 ? -13.429 6.021 14.790 1.00 93.69 67 LEU A O 1
ATOM 507 N N . LYS A 1 68 ? -15.552 5.389 14.433 1.00 91.56 68 LYS A N 1
ATOM 508 C CA . LYS A 1 68 ? -15.724 6.138 13.182 1.00 91.56 68 LYS A CA 1
ATOM 509 C C . LYS A 1 68 ? -15.564 7.648 13.383 1.00 91.56 68 LYS A C 1
ATOM 511 O O . LYS A 1 68 ? -15.078 8.331 12.486 1.00 91.56 68 LYS A O 1
ATOM 516 N N . ALA A 1 69 ? -15.946 8.161 14.551 1.00 92.31 69 ALA A N 1
ATOM 517 C CA . ALA A 1 69 ? -15.759 9.558 14.939 1.00 92.31 69 ALA A CA 1
ATOM 518 C C . ALA A 1 69 ? -14.377 9.851 15.558 1.00 92.31 69 ALA A C 1
ATOM 520 O O . ALA A 1 69 ? -14.066 11.004 15.862 1.00 92.31 69 ALA A O 1
ATOM 521 N N . ASN A 1 70 ? -13.533 8.836 15.768 1.00 93.69 70 ASN A N 1
ATOM 522 C CA . ASN A 1 70 ? -12.226 9.018 16.382 1.00 93.69 70 ASN A CA 1
ATOM 523 C C . ASN A 1 70 ? -11.248 9.688 15.400 1.00 93.69 70 ASN A C 1
ATOM 525 O O . ASN A 1 70 ? -10.892 9.134 14.359 1.00 93.69 70 ASN A O 1
ATOM 529 N N . GLN A 1 71 ? -10.748 10.869 15.770 1.00 93.81 71 GLN A N 1
ATOM 530 C CA . GLN A 1 71 ? -9.854 11.662 14.919 1.00 93.81 71 GLN A CA 1
ATOM 531 C C . GLN A 1 71 ? -8.522 10.964 14.603 1.00 93.81 71 GLN A C 1
ATOM 533 O O . GLN A 1 71 ? -8.012 11.110 13.493 1.00 93.81 71 GLN A O 1
ATOM 538 N N . ASN A 1 72 ? -7.967 10.180 15.535 1.00 90.12 72 ASN A N 1
ATOM 539 C CA . ASN A 1 72 ? -6.731 9.429 15.290 1.00 90.12 72 ASN A CA 1
ATOM 540 C C . ASN A 1 72 ? -6.967 8.310 14.270 1.00 90.12 72 ASN A C 1
ATOM 542 O O . ASN A 1 72 ? -6.150 8.110 13.373 1.00 90.12 72 ASN A O 1
ATOM 546 N N . PHE A 1 73 ? -8.103 7.614 14.373 1.00 93.56 73 PHE A N 1
ATOM 547 C CA . PHE A 1 73 ? -8.493 6.587 13.409 1.00 93.56 73 PHE A CA 1
ATOM 548 C C . PHE A 1 73 ? -8.700 7.178 12.009 1.00 93.56 73 PHE A C 1
ATOM 550 O O . PHE A 1 73 ? -8.129 6.666 11.047 1.00 93.56 73 PHE A O 1
ATOM 557 N N . LEU A 1 74 ? -9.436 8.288 11.892 1.00 94.00 74 LEU A N 1
ATOM 558 C CA . LEU A 1 74 ? -9.663 8.972 10.613 1.00 94.00 74 LEU A CA 1
ATOM 559 C C . LEU A 1 74 ? -8.356 9.468 9.976 1.00 94.00 74 LEU A C 1
ATOM 561 O O . LEU A 1 74 ? -8.165 9.328 8.767 1.00 94.00 74 LEU A O 1
ATOM 565 N N . ALA A 1 75 ? -7.426 9.996 10.779 1.00 93.94 75 ALA A N 1
ATOM 566 C CA . ALA A 1 75 ? -6.108 10.401 10.298 1.00 93.94 75 ALA A CA 1
ATOM 567 C C . ALA A 1 75 ? -5.300 9.205 9.758 1.00 93.94 75 ALA A C 1
ATOM 569 O O . ALA A 1 75 ? -4.745 9.283 8.661 1.00 93.94 75 ALA A O 1
ATOM 570 N N . LEU A 1 76 ? -5.275 8.081 10.486 1.00 93.38 76 LEU A N 1
ATOM 571 C CA . LEU A 1 76 ? -4.593 6.856 10.052 1.00 93.38 76 LEU A CA 1
ATOM 572 C C . LEU A 1 76 ? -5.233 6.255 8.795 1.00 93.38 76 LEU A C 1
ATOM 574 O O . LEU A 1 76 ? -4.518 5.851 7.879 1.00 93.38 76 LEU A O 1
ATOM 578 N N . GLN A 1 77 ? -6.564 6.217 8.728 1.00 92.31 77 GLN A N 1
ATOM 579 C CA . GLN A 1 77 ? -7.302 5.754 7.554 1.00 92.31 77 GLN A CA 1
ATOM 580 C C . GLN A 1 77 ? -6.964 6.603 6.322 1.00 92.31 77 GLN A C 1
ATOM 582 O O . GLN A 1 77 ? -6.656 6.050 5.266 1.00 92.31 77 GLN A O 1
ATOM 587 N N . SER A 1 78 ? -6.969 7.931 6.467 1.00 93.94 78 SER A N 1
ATOM 588 C CA . SER A 1 78 ? -6.618 8.866 5.393 1.00 93.94 78 SER A CA 1
ATOM 589 C C . SER A 1 78 ? -5.184 8.656 4.902 1.00 93.94 78 SER A C 1
ATOM 591 O O . SER A 1 78 ? -4.956 8.501 3.703 1.00 93.94 78 SER A O 1
ATOM 593 N N . GLU A 1 79 ? -4.210 8.559 5.811 1.00 94.38 79 GLU A N 1
ATOM 594 C CA . GLU A 1 79 ? -2.806 8.338 5.444 1.00 94.38 79 GLU A CA 1
ATOM 595 C C . GLU A 1 79 ? -2.597 6.996 4.724 1.00 94.38 79 GLU A C 1
ATOM 597 O O . GLU A 1 79 ? -1.845 6.907 3.746 1.00 94.38 79 GLU A O 1
ATOM 602 N N . LEU A 1 80 ? -3.297 5.946 5.164 1.00 92.81 80 LEU A N 1
ATOM 603 C CA . LEU A 1 80 ? -3.267 4.641 4.508 1.00 92.81 80 LEU A CA 1
ATOM 604 C C . LEU A 1 80 ? -3.886 4.687 3.111 1.00 92.81 80 LEU A C 1
ATOM 606 O O . LEU A 1 80 ? -3.264 4.177 2.180 1.00 92.81 80 LEU A O 1
ATOM 610 N N . SER A 1 81 ? -5.046 5.330 2.949 1.00 91.88 81 SER A N 1
ATOM 611 C CA . SER A 1 81 ? -5.688 5.511 1.641 1.00 91.88 81 SER A CA 1
ATOM 612 C C . SER A 1 81 ? -4.786 6.289 0.687 1.00 91.88 81 SER A C 1
ATOM 614 O O . SER A 1 81 ? -4.496 5.823 -0.411 1.00 91.88 81 SER A O 1
ATOM 616 N N . ASN A 1 82 ? -4.244 7.424 1.137 1.00 94.31 82 ASN A N 1
ATOM 617 C CA . ASN A 1 82 ? -3.332 8.245 0.343 1.00 94.31 82 ASN A CA 1
ATOM 618 C C . ASN A 1 82 ? -2.081 7.463 -0.073 1.00 94.31 82 ASN A C 1
ATOM 620 O O . ASN A 1 82 ? -1.595 7.597 -1.198 1.00 94.31 82 ASN A O 1
ATOM 624 N N . THR A 1 83 ? -1.537 6.641 0.827 1.00 93.12 83 THR A N 1
ATOM 625 C CA . THR A 1 83 ? -0.371 5.818 0.499 1.00 93.12 83 THR A CA 1
ATOM 626 C C . THR A 1 83 ? -0.719 4.705 -0.488 1.00 93.12 83 THR A C 1
ATOM 628 O O . THR A 1 83 ? 0.095 4.406 -1.363 1.00 93.12 83 THR A O 1
ATOM 631 N N . GLU A 1 84 ? -1.905 4.105 -0.382 1.00 91.00 84 GLU A N 1
ATOM 632 C CA . GLU A 1 84 ? -2.379 3.097 -1.332 1.00 91.00 84 GLU A CA 1
ATOM 633 C C . GLU A 1 84 ? -2.598 3.703 -2.723 1.00 91.00 84 GLU A C 1
ATOM 635 O O . GLU A 1 84 ? -2.106 3.160 -3.708 1.00 91.00 84 GLU A O 1
ATOM 640 N N . ASP A 1 85 ? -3.209 4.882 -2.822 1.00 92.44 85 ASP A N 1
ATOM 641 C CA . ASP A 1 85 ? -3.401 5.574 -4.102 1.00 92.44 85 ASP A CA 1
ATOM 642 C C . ASP A 1 85 ? -2.069 5.927 -4.778 1.00 92.44 85 ASP A C 1
ATOM 644 O O . ASP A 1 85 ? -1.895 5.753 -5.995 1.00 92.44 85 ASP A O 1
ATOM 648 N N . ARG A 1 86 ? -1.086 6.375 -3.985 1.00 93.00 86 ARG A N 1
ATOM 649 C CA . ARG A 1 86 ? 0.286 6.610 -4.457 1.00 93.00 86 ARG A CA 1
ATOM 650 C C . ARG A 1 86 ? 0.933 5.317 -4.941 1.00 93.00 86 ARG A C 1
ATOM 652 O O . ARG A 1 86 ? 1.557 5.322 -6.001 1.00 93.00 86 ARG A O 1
ATOM 659 N N . LEU A 1 87 ? 0.758 4.212 -4.216 1.00 90.06 87 LEU A N 1
ATOM 660 C CA . LEU A 1 87 ? 1.292 2.908 -4.601 1.00 90.06 87 LEU A CA 1
ATOM 661 C C . LEU A 1 87 ? 0.661 2.405 -5.902 1.00 90.06 87 LEU A C 1
ATOM 663 O O . LEU A 1 87 ? 1.380 2.017 -6.817 1.00 90.06 87 LEU A O 1
ATOM 667 N N . GLN A 1 88 ? -0.664 2.459 -6.026 1.00 90.19 88 GLN A N 1
ATOM 668 C CA . GLN A 1 88 ? -1.382 2.067 -7.240 1.00 90.19 88 GLN A CA 1
ATOM 669 C C . GLN A 1 88 ? -0.942 2.903 -8.443 1.00 90.19 88 GLN A C 1
ATOM 671 O O . GLN A 1 88 ? -0.732 2.382 -9.539 1.00 90.19 88 GLN A O 1
ATOM 676 N N . THR A 1 89 ? -0.737 4.203 -8.238 1.00 91.81 89 THR A N 1
ATOM 677 C CA . THR A 1 89 ? -0.202 5.089 -9.275 1.00 91.81 89 THR A CA 1
ATOM 678 C C . THR A 1 89 ? 1.227 4.710 -9.656 1.00 91.81 89 THR A C 1
ATOM 680 O O . THR A 1 89 ? 1.522 4.599 -10.846 1.00 91.81 89 THR A O 1
ATOM 683 N N . ALA A 1 90 ? 2.091 4.434 -8.677 1.00 91.50 90 ALA A N 1
ATOM 684 C CA . ALA A 1 90 ? 3.457 3.979 -8.919 1.00 91.50 90 ALA A CA 1
ATOM 685 C C . ALA A 1 90 ? 3.496 2.645 -9.684 1.00 91.50 90 ALA A C 1
ATOM 687 O O . ALA A 1 90 ? 4.285 2.510 -10.616 1.00 91.50 90 ALA A O 1
ATOM 688 N N . ARG A 1 91 ? 2.602 1.697 -9.368 1.00 90.31 91 ARG A N 1
ATOM 689 C CA . ARG A 1 91 ? 2.465 0.419 -10.092 1.00 90.31 91 ARG A CA 1
ATOM 690 C C . ARG A 1 91 ? 2.075 0.631 -11.547 1.00 90.31 91 ARG A C 1
ATOM 692 O O . ARG A 1 91 ? 2.757 0.139 -12.441 1.00 90.31 91 ARG A O 1
ATOM 699 N N . ARG A 1 92 ? 1.032 1.429 -11.802 1.00 90.69 92 ARG A N 1
ATOM 700 C CA . ARG A 1 92 ? 0.616 1.777 -13.171 1.00 90.69 92 ARG A CA 1
ATOM 701 C C . ARG A 1 92 ? 1.749 2.444 -13.950 1.00 90.69 92 ARG A C 1
ATOM 703 O O . ARG A 1 92 ? 1.966 2.111 -15.113 1.00 90.69 92 ARG A O 1
ATOM 710 N N . PHE A 1 93 ? 2.475 3.360 -13.311 1.00 93.31 93 PHE A N 1
ATOM 711 C CA . PHE A 1 93 ? 3.609 4.054 -13.917 1.00 93.31 93 PHE A CA 1
ATOM 712 C C . PHE A 1 93 ? 4.767 3.099 -14.237 1.00 93.31 93 PHE A C 1
ATOM 714 O O . PHE A 1 93 ? 5.278 3.110 -15.356 1.00 93.31 93 PHE A O 1
ATOM 721 N N . TYR A 1 94 ? 5.132 2.217 -13.304 1.00 93.25 94 TYR A N 1
ATOM 722 C CA . TYR A 1 94 ? 6.129 1.171 -13.528 1.00 93.25 94 TYR A CA 1
ATOM 723 C C . TYR A 1 94 ? 5.731 0.267 -14.700 1.00 93.25 94 TYR A C 1
ATOM 725 O O . TYR A 1 94 ? 6.513 0.101 -15.634 1.00 93.25 94 TYR A O 1
ATOM 733 N N . ASN A 1 95 ? 4.489 -0.225 -14.724 1.00 91.12 95 ASN A N 1
ATOM 734 C CA . ASN A 1 95 ? 3.999 -1.087 -15.801 1.00 91.12 95 ASN A CA 1
ATOM 735 C C . ASN A 1 95 ? 3.987 -0.370 -17.152 1.00 91.12 95 ASN A C 1
ATOM 737 O O . ASN A 1 95 ? 4.313 -0.971 -18.174 1.00 91.12 95 ASN A O 1
ATOM 741 N N . ALA A 1 96 ? 3.644 0.920 -17.188 1.00 92.19 96 ALA A N 1
ATOM 742 C CA . ALA A 1 96 ? 3.719 1.714 -18.411 1.00 92.19 96 ALA A CA 1
ATOM 743 C C . ALA A 1 96 ? 5.159 1.806 -18.944 1.00 92.19 96 ALA A C 1
ATOM 745 O O . ALA A 1 96 ? 5.381 1.586 -20.138 1.00 92.19 96 ALA A O 1
ATOM 746 N N .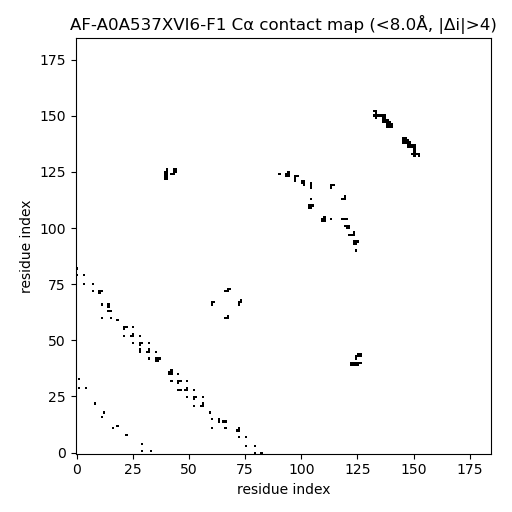 ASN A 1 97 ? 6.129 2.051 -18.062 1.00 94.62 97 ASN A N 1
ATOM 747 C CA . ASN A 1 97 ? 7.541 2.138 -18.427 1.00 94.62 97 ASN A CA 1
ATOM 748 C C . ASN A 1 97 ? 8.105 0.785 -18.868 1.00 94.62 97 ASN A C 1
ATOM 750 O O . ASN A 1 97 ? 8.746 0.714 -19.913 1.00 94.62 97 ASN A O 1
ATOM 754 N N . VAL A 1 98 ? 7.815 -0.292 -18.131 1.00 93.81 98 VAL A N 1
ATOM 755 C CA . VAL A 1 98 ? 8.210 -1.662 -18.495 1.00 93.81 98 VAL A CA 1
ATOM 756 C C . VAL A 1 98 ? 7.616 -2.055 -19.842 1.00 93.81 98 VAL A C 1
ATOM 758 O O . VAL A 1 98 ? 8.312 -2.620 -20.677 1.00 93.81 98 VAL A O 1
ATOM 761 N N . ARG A 1 99 ? 6.356 -1.698 -20.116 1.00 93.06 99 ARG A N 1
ATOM 762 C CA . ARG A 1 99 ? 5.719 -1.968 -21.413 1.00 93.06 99 ARG A CA 1
ATOM 763 C C . ARG A 1 99 ? 6.457 -1.283 -22.556 1.00 93.06 99 ARG A C 1
ATOM 765 O O . ARG A 1 99 ? 6.721 -1.918 -23.574 1.00 93.06 99 ARG A O 1
ATOM 772 N N . GLU A 1 100 ? 6.764 0.003 -22.403 1.00 94.12 100 GLU A N 1
ATOM 773 C CA . GLU A 1 100 ? 7.492 0.768 -23.418 1.00 94.12 100 GLU A CA 1
ATOM 774 C C . GLU A 1 100 ? 8.916 0.239 -23.606 1.00 94.12 100 GLU A C 1
ATOM 776 O O . GLU A 1 100 ? 9.373 0.054 -24.734 1.00 94.12 100 GLU A O 1
ATOM 781 N N . PHE A 1 101 ? 9.600 -0.071 -22.510 1.00 94.12 101 PHE A N 1
ATOM 782 C CA . PHE A 1 101 ? 10.931 -0.653 -22.534 1.00 94.12 101 PHE A CA 1
ATOM 783 C C . PHE A 1 101 ? 10.942 -2.024 -23.231 1.00 94.12 101 PHE A C 1
ATOM 785 O O . PHE A 1 101 ? 11.687 -2.221 -24.191 1.00 94.12 101 PHE A O 1
ATOM 792 N N . ASN A 1 102 ? 10.051 -2.936 -22.839 1.00 93.81 102 ASN A N 1
ATOM 793 C CA . ASN A 1 102 ? 9.919 -4.264 -23.438 1.00 93.81 102 ASN A CA 1
ATOM 794 C C . ASN A 1 102 ? 9.578 -4.181 -24.929 1.00 93.81 102 ASN A C 1
ATOM 796 O O . ASN A 1 102 ? 10.158 -4.910 -25.734 1.00 93.81 102 ASN A O 1
ATOM 800 N N . ARG A 1 103 ? 8.695 -3.250 -25.318 1.00 93.50 103 ARG A N 1
ATOM 801 C CA . ARG A 1 103 ? 8.381 -2.973 -26.725 1.00 93.50 103 ARG A CA 1
ATOM 802 C C . ARG A 1 103 ? 9.641 -2.610 -27.505 1.00 93.50 103 ARG A C 1
ATOM 804 O O . ARG A 1 103 ? 9.877 -3.200 -28.554 1.00 93.50 103 ARG A O 1
ATOM 811 N N . ARG A 1 104 ? 10.470 -1.699 -26.986 1.00 93.00 104 ARG A N 1
ATOM 812 C CA . ARG A 1 104 ? 11.732 -1.295 -27.632 1.00 93.00 104 ARG A CA 1
ATOM 813 C C . ARG A 1 104 ? 12.730 -2.444 -27.720 1.00 93.00 104 ARG A C 1
ATOM 815 O O . ARG A 1 104 ? 13.310 -2.654 -28.781 1.00 93.00 104 ARG A O 1
ATOM 822 N N . VAL A 1 105 ? 12.892 -3.215 -26.645 1.00 93.81 105 VAL A N 1
ATOM 823 C CA . VAL A 1 105 ? 13.782 -4.390 -26.605 1.00 93.81 105 VAL A CA 1
ATOM 824 C C . VAL A 1 105 ? 13.380 -5.442 -27.645 1.00 93.81 105 VAL A C 1
ATOM 826 O O . VAL A 1 105 ? 14.242 -6.132 -28.183 1.00 93.81 105 VAL A O 1
ATOM 829 N N . GLN A 1 106 ? 12.089 -5.559 -27.961 1.00 92.94 106 GLN A N 1
ATOM 830 C CA . GLN A 1 106 ? 11.576 -6.552 -28.908 1.00 92.94 106 GLN A CA 1
ATOM 831 C C . GLN A 1 106 ? 11.438 -6.019 -30.345 1.00 92.94 106 GLN A C 1
ATOM 833 O O . GLN A 1 106 ? 11.523 -6.799 -31.296 1.00 92.94 106 GLN A O 1
ATOM 838 N N . SER A 1 107 ? 11.274 -4.707 -30.531 1.00 93.69 107 SER A N 1
ATOM 839 C CA . SER A 1 107 ? 11.085 -4.078 -31.845 1.00 93.69 107 SER A CA 1
ATOM 840 C C . SER A 1 107 ? 12.381 -3.932 -32.648 1.00 93.69 107 SER A C 1
ATOM 842 O O . SER A 1 107 ? 13.431 -3.598 -32.101 1.00 93.69 107 SER A O 1
ATOM 844 N N . PHE A 1 108 ? 12.307 -4.112 -33.966 1.00 92.38 108 PHE A N 1
ATOM 845 C CA . PHE A 1 108 ? 13.392 -3.759 -34.884 1.00 92.38 108 PHE A CA 1
ATOM 846 C C . PHE A 1 108 ? 13.422 -2.233 -35.125 1.00 92.38 108 PHE A C 1
ATOM 848 O O . PHE A 1 108 ? 12.352 -1.641 -35.267 1.00 92.38 108 PHE A O 1
ATOM 855 N N . PRO A 1 109 ? 14.603 -1.584 -35.212 1.00 91.38 109 PRO A N 1
ATOM 856 C CA . PRO A 1 109 ? 15.957 -2.159 -35.140 1.00 91.38 109 PRO A CA 1
ATOM 857 C C . PRO A 1 109 ? 16.531 -2.271 -33.717 1.00 91.38 109 PRO A C 1
ATOM 859 O O . PRO A 1 109 ? 17.608 -2.835 -33.522 1.00 91.38 109 PRO A O 1
ATOM 862 N N . SER A 1 110 ? 15.832 -1.737 -32.715 1.00 91.50 110 SER A N 1
ATOM 863 C CA . SER A 1 110 ? 16.304 -1.640 -31.330 1.00 91.50 110 SER A CA 1
ATOM 864 C C . SER A 1 110 ? 16.656 -2.987 -30.691 1.00 91.50 110 SER A C 1
ATOM 866 O O . SER A 1 110 ? 17.570 -3.037 -29.874 1.00 91.50 110 SER A O 1
ATOM 868 N N . ASN A 1 111 ? 16.019 -4.086 -31.095 1.00 91.25 111 ASN A N 1
ATOM 869 C CA . ASN A 1 111 ? 16.296 -5.435 -30.601 1.00 91.25 111 ASN A CA 1
ATOM 870 C C . ASN A 1 111 ? 17.722 -5.941 -30.903 1.00 91.25 111 ASN A C 1
ATOM 872 O O . ASN A 1 111 ? 18.255 -6.754 -30.147 1.00 91.25 111 ASN A O 1
ATOM 876 N N . ILE A 1 112 ? 18.367 -5.447 -31.965 1.00 91.75 112 ILE A N 1
ATOM 877 C CA . ILE A 1 112 ? 19.757 -5.782 -32.303 1.00 91.75 112 ILE A CA 1
ATOM 878 C C . ILE A 1 112 ? 20.688 -5.145 -31.275 1.00 91.75 112 ILE A C 1
ATOM 880 O O . ILE A 1 112 ? 21.503 -5.834 -30.666 1.00 91.75 112 ILE A O 1
ATOM 884 N N . LEU A 1 113 ? 20.515 -3.843 -31.027 1.00 91.69 113 LEU A N 1
ATOM 885 C CA . LEU A 1 113 ? 21.259 -3.128 -29.990 1.00 91.69 113 LEU A CA 1
ATOM 886 C C . LEU A 1 113 ? 20.950 -3.712 -28.606 1.00 91.69 113 LEU A C 1
ATOM 888 O O . LEU A 1 113 ? 21.864 -3.919 -27.816 1.00 91.69 113 LEU A O 1
ATOM 892 N N . ALA A 1 114 ? 19.688 -4.056 -28.335 1.00 91.19 114 ALA A N 1
ATOM 893 C CA . ALA A 1 114 ? 19.280 -4.674 -27.080 1.00 91.19 114 ALA A CA 1
ATOM 894 C C . ALA A 1 114 ? 20.066 -5.959 -26.796 1.00 91.19 114 ALA A C 1
ATOM 896 O O . ALA A 1 114 ? 20.623 -6.110 -25.712 1.00 91.19 114 ALA A O 1
ATOM 897 N N . ARG A 1 115 ? 20.190 -6.846 -27.791 1.00 90.94 115 ARG A N 1
ATOM 898 C CA . ARG A 1 115 ? 20.976 -8.082 -27.676 1.00 90.94 115 ARG A CA 1
ATOM 899 C C . ARG A 1 115 ? 22.469 -7.807 -27.494 1.00 90.94 115 ARG A C 1
ATOM 901 O O . ARG A 1 115 ? 23.074 -8.415 -26.617 1.00 90.94 115 ARG A O 1
ATOM 908 N N . SER A 1 116 ? 23.044 -6.885 -28.267 1.00 92.00 116 SER A N 1
ATOM 909 C CA . SER A 1 116 ? 24.476 -6.552 -28.197 1.00 92.00 116 SER A CA 1
ATOM 910 C C . SER A 1 116 ? 24.889 -5.931 -26.860 1.00 92.00 116 SER A C 1
ATOM 912 O O . SER A 1 116 ? 25.995 -6.179 -26.391 1.00 92.00 116 SER A O 1
ATOM 914 N N . PHE A 1 117 ? 24.004 -5.150 -26.233 1.00 93.38 117 PHE A N 1
ATOM 915 C CA . PHE A 1 117 ? 24.244 -4.502 -24.938 1.00 93.38 117 PHE A CA 1
ATOM 916 C C . PHE A 1 117 ? 23.616 -5.249 -23.745 1.00 93.38 117 PHE A C 1
ATOM 918 O O . PHE A 1 117 ? 23.718 -4.788 -22.612 1.00 93.38 117 PHE A O 1
ATOM 925 N N . GLY A 1 118 ? 22.987 -6.408 -23.972 1.00 92.38 118 GLY A N 1
ATOM 926 C CA . GLY A 1 118 ? 22.453 -7.269 -22.912 1.00 92.38 118 GLY A CA 1
ATOM 927 C C . GLY A 1 118 ? 21.143 -6.803 -22.264 1.00 92.38 118 GLY A C 1
ATOM 928 O O . GLY A 1 118 ? 20.805 -7.288 -21.184 1.00 92.38 118 GLY A O 1
ATOM 929 N N . PHE A 1 119 ? 20.387 -5.904 -22.899 1.00 93.44 119 PHE A N 1
ATOM 930 C CA . PHE A 1 119 ? 19.063 -5.497 -22.422 1.00 93.44 119 PHE A CA 1
ATOM 931 C C . PHE A 1 119 ? 18.058 -6.650 -22.571 1.00 93.44 119 PHE A C 1
ATOM 933 O O . PHE A 1 119 ? 17.864 -7.191 -23.663 1.00 93.44 119 PHE A O 1
ATOM 940 N N . LYS A 1 120 ? 17.409 -7.023 -21.464 1.00 92.44 120 LYS A N 1
ATOM 941 C CA . LYS A 1 120 ? 16.419 -8.109 -21.383 1.00 92.44 120 LYS A CA 1
ATOM 942 C C . LYS A 1 120 ? 15.048 -7.546 -21.052 1.00 92.44 120 LYS A C 1
ATOM 944 O O . LYS A 1 120 ? 14.964 -6.443 -20.548 1.00 92.44 120 LYS A O 1
ATOM 949 N N . VAL A 1 121 ? 13.997 -8.310 -21.337 1.00 91.88 121 VAL A N 1
ATOM 950 C CA . VAL A 1 121 ? 12.613 -7.973 -20.973 1.00 91.88 121 VAL A CA 1
ATOM 951 C C . VAL A 1 121 ? 12.487 -7.909 -19.448 1.00 91.88 121 VAL A C 1
ATOM 953 O O . VAL A 1 121 ? 12.924 -8.830 -18.761 1.00 91.88 121 VAL A O 1
ATOM 956 N N . GLU A 1 122 ? 11.870 -6.845 -18.947 1.00 92.00 122 GLU A N 1
ATOM 957 C CA . GLU A 1 122 ? 11.575 -6.644 -17.528 1.00 92.00 122 GLU A CA 1
ATOM 958 C C . GLU A 1 122 ? 10.178 -7.170 -17.171 1.00 92.00 122 GLU A C 1
ATOM 960 O O . GLU A 1 122 ? 9.272 -7.203 -18.012 1.00 92.00 122 GLU A O 1
ATOM 965 N N . GLN A 1 123 ? 10.000 -7.578 -15.915 1.00 90.38 123 GLN A N 1
ATOM 966 C CA . GLN A 1 123 ? 8.723 -8.087 -15.407 1.00 90.38 123 GLN A CA 1
ATOM 967 C C . GLN A 1 123 ? 7.760 -6.944 -15.069 1.00 90.38 123 GLN A C 1
ATOM 969 O O . GLN A 1 123 ? 8.180 -5.866 -14.659 1.00 90.38 123 GLN A O 1
ATOM 974 N N . PHE A 1 124 ? 6.456 -7.178 -15.215 1.00 89.31 124 PHE A N 1
ATOM 975 C CA . PHE A 1 124 ? 5.435 -6.231 -14.763 1.00 89.31 124 PHE A CA 1
ATOM 976 C C . PHE A 1 124 ? 5.186 -6.354 -13.253 1.00 89.31 124 PHE A C 1
ATOM 978 O O . PHE A 1 124 ? 5.379 -7.408 -12.654 1.00 89.31 124 PHE A O 1
ATOM 985 N N . PHE A 1 125 ? 4.699 -5.274 -12.647 1.00 86.25 125 PHE A N 1
ATOM 986 C CA . PHE A 1 125 ? 4.152 -5.241 -11.292 1.00 86.25 125 PHE A CA 1
ATOM 987 C C . PHE A 1 125 ? 2.647 -5.552 -11.359 1.00 86.25 125 PHE A C 1
ATOM 989 O O . PHE A 1 125 ? 1.807 -4.683 -11.117 1.00 86.25 125 PHE A O 1
ATOM 996 N N . GLU A 1 126 ? 2.300 -6.769 -11.781 1.00 76.50 126 GLU A N 1
ATOM 997 C CA . GLU A 1 126 ? 0.922 -7.281 -11.853 1.00 76.50 126 GLU A CA 1
ATOM 998 C C . GLU A 1 126 ? 0.908 -8.772 -11.503 1.00 76.50 126 GLU A C 1
ATOM 1000 O O . GLU A 1 126 ? 1.864 -9.491 -11.786 1.00 76.50 126 GLU A O 1
ATOM 1005 N N . VAL A 1 127 ? -0.196 -9.239 -10.915 1.00 58.38 127 VAL A N 1
ATOM 1006 C CA . VAL A 1 127 ? -0.522 -10.668 -10.892 1.00 58.38 127 VAL A CA 1
ATOM 1007 C C . VAL A 1 127 ? -1.134 -10.957 -12.260 1.00 58.38 127 VAL A C 1
ATOM 1009 O O . VAL A 1 127 ? -2.236 -10.494 -12.547 1.00 58.38 127 VAL A O 1
ATOM 1012 N N . GLU A 1 128 ? -0.380 -11.624 -13.133 1.00 53.09 128 GLU A N 1
ATOM 1013 C CA . GLU A 1 128 ? -0.678 -11.793 -14.567 1.00 53.09 128 GLU A CA 1
ATOM 1014 C C . GLU A 1 128 ? -2.041 -12.441 -14.894 1.00 53.09 128 GLU A C 1
ATOM 1016 O O . GLU A 1 128 ? -2.444 -12.420 -16.056 1.00 53.09 128 GLU A O 1
ATOM 1021 N N . GLU A 1 129 ? -2.774 -12.972 -13.914 1.00 48.47 129 GLU A N 1
ATOM 1022 C CA . GLU A 1 129 ? -3.999 -13.747 -14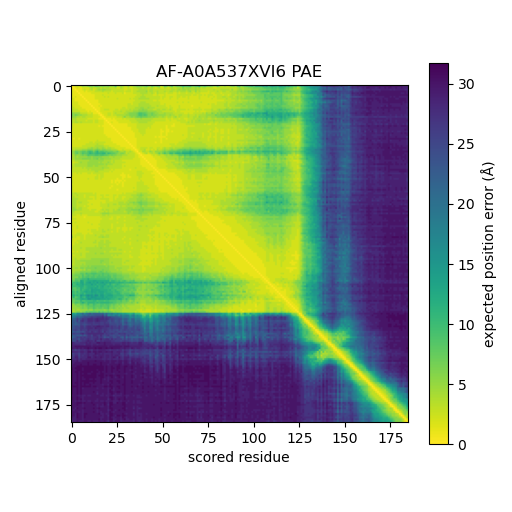.137 1.00 48.47 129 GLU A CA 1
ATOM 1023 C C . GLU A 1 129 ? -5.160 -12.903 -14.702 1.00 48.47 129 GLU A C 1
ATOM 1025 O O . GLU A 1 129 ? -5.742 -13.237 -15.729 1.00 48.47 129 GLU A O 1
ATOM 1030 N N . THR A 1 130 ? -5.498 -11.760 -14.096 1.00 43.75 130 THR A N 1
ATOM 1031 C CA . THR A 1 130 ? -6.813 -11.134 -14.359 1.00 43.75 130 THR A CA 1
ATOM 1032 C C . THR A 1 130 ? -6.857 -10.252 -15.606 1.00 43.75 130 THR A C 1
ATOM 1034 O O . THR A 1 130 ? -7.906 -10.106 -16.231 1.00 43.75 130 THR A O 1
ATOM 1037 N N . LEU A 1 131 ? -5.726 -9.664 -15.996 1.00 45.09 131 LEU A N 1
ATOM 1038 C CA . LEU A 1 131 ? -5.646 -8.739 -17.133 1.00 45.09 131 LEU A CA 1
ATOM 1039 C C . LEU A 1 131 ? -5.271 -9.439 -18.443 1.00 45.09 131 LEU A C 1
ATOM 1041 O O . LEU A 1 131 ? -5.590 -8.932 -19.520 1.00 45.09 131 LEU A O 1
ATOM 1045 N N . ARG A 1 132 ? -4.618 -10.606 -18.367 1.00 47.25 132 ARG A N 1
ATOM 1046 C CA . ARG A 1 132 ? -4.260 -11.400 -19.547 1.00 47.25 132 ARG A CA 1
ATOM 1047 C C . ARG A 1 132 ? -5.423 -12.287 -20.011 1.00 47.25 132 ARG A C 1
ATOM 1049 O O . ARG A 1 132 ? -5.577 -12.456 -21.217 1.00 47.25 132 ARG A O 1
ATOM 1056 N N . GLU A 1 133 ? -6.272 -12.773 -19.099 1.00 46.84 133 GLU A N 1
ATOM 1057 C CA . GLU A 1 133 ? -7.453 -13.587 -19.442 1.00 46.84 133 GLU A CA 1
ATOM 1058 C C . GLU A 1 133 ? -8.620 -12.785 -20.032 1.00 46.84 133 GLU A C 1
ATOM 1060 O O . GLU A 1 133 ? -9.336 -13.294 -20.891 1.00 46.84 133 GLU A O 1
ATOM 1065 N N . ALA A 1 134 ? -8.810 -11.526 -19.623 1.00 52.97 134 ALA A N 1
ATOM 1066 C CA . ALA A 1 134 ? -9.968 -10.740 -20.054 1.00 52.97 134 ALA A CA 1
ATOM 1067 C C . ALA A 1 134 ? -9.956 -10.387 -21.556 1.00 52.97 134 ALA A C 1
ATOM 1069 O O . ALA A 1 134 ? -11.008 -10.080 -22.122 1.00 52.97 134 ALA A O 1
ATOM 1070 N N . GLY A 1 135 ? -8.785 -10.446 -22.207 1.00 50.81 135 GLY A N 1
ATOM 1071 C CA . GLY A 1 135 ? -8.597 -10.019 -23.594 1.00 50.81 135 GLY A CA 1
ATOM 1072 C C . GLY A 1 135 ? -8.994 -8.549 -23.838 1.00 50.81 135 GLY A C 1
ATOM 1073 O O . GLY A 1 135 ? -9.626 -7.895 -23.007 1.00 50.81 135 GLY A O 1
ATOM 1074 N N . PRO A 1 136 ? -8.617 -7.951 -24.977 1.00 55.81 136 PRO A N 1
ATOM 1075 C CA . PRO A 1 136 ? -9.209 -6.681 -25.377 1.00 55.81 136 PRO A CA 1
ATOM 1076 C C . PRO A 1 136 ? -10.715 -6.883 -25.661 1.00 55.81 136 PRO A C 1
ATOM 1078 O O . PRO A 1 136 ? -11.070 -7.857 -26.332 1.00 55.81 136 PRO A O 1
ATOM 1081 N N . PRO A 1 137 ? -11.611 -5.988 -25.196 1.00 61.44 137 PRO A N 1
ATOM 1082 C CA . PRO A 1 137 ? -13.033 -6.069 -25.523 1.00 61.44 137 PRO A CA 1
ATOM 1083 C C . PRO A 1 137 ? -13.209 -5.994 -27.042 1.00 61.44 137 PRO A C 1
ATOM 1085 O O . PRO A 1 137 ? -12.723 -5.064 -27.690 1.00 61.44 137 PRO A O 1
ATOM 1088 N N . GLN A 1 138 ? -13.887 -6.986 -27.620 1.00 65.38 138 GLN A N 1
ATOM 1089 C CA . GLN A 1 138 ? -14.121 -7.029 -29.060 1.00 65.38 138 GLN A CA 1
ATOM 1090 C C . GLN A 1 138 ? -15.402 -6.267 -29.397 1.00 65.38 138 GLN A C 1
ATOM 1092 O O . GLN A 1 138 ? -16.485 -6.584 -28.900 1.00 65.38 138 GLN A O 1
ATOM 1097 N N . VAL A 1 139 ? -15.271 -5.257 -30.259 1.00 61.16 139 VAL A N 1
ATOM 1098 C CA . VAL A 1 139 ? -16.392 -4.472 -30.784 1.00 61.16 139 VAL A CA 1
ATOM 1099 C C . VAL A 1 139 ? -16.609 -4.876 -32.235 1.00 61.16 139 VAL A C 1
ATOM 1101 O O . VAL A 1 139 ? -15.730 -4.684 -33.072 1.00 61.16 139 VAL A O 1
ATOM 1104 N N . SER A 1 140 ? -17.780 -5.440 -32.529 1.00 70.50 140 SER A N 1
ATOM 1105 C CA . SER A 1 140 ? -18.187 -5.783 -33.894 1.00 70.50 140 SER A CA 1
ATOM 1106 C C . SER A 1 140 ? -19.296 -4.848 -34.361 1.00 70.50 140 SER A C 1
ATOM 1108 O O . SER A 1 140 ? -20.355 -4.761 -33.740 1.00 70.50 140 SER A O 1
ATOM 1110 N N . PHE A 1 141 ? -19.060 -4.170 -35.484 1.00 60.12 141 PHE A N 1
ATOM 1111 C CA . PHE A 1 141 ? -20.064 -3.364 -36.176 1.00 60.12 141 PHE A CA 1
ATOM 1112 C C . PHE A 1 141 ? -20.661 -4.184 -37.324 1.00 60.12 141 PHE A C 1
ATOM 1114 O O . PHE A 1 141 ? -20.257 -4.046 -38.476 1.00 60.12 141 PHE A O 1
ATOM 1121 N N . ALA A 1 142 ? -21.606 -5.072 -37.011 1.00 61.44 142 ALA A N 1
ATOM 1122 C CA . ALA A 1 142 ? -22.435 -5.700 -38.037 1.00 61.44 142 ALA A CA 1
ATOM 1123 C C . ALA A 1 142 ? -23.595 -4.754 -38.415 1.00 61.44 142 ALA A C 1
ATOM 1125 O O . ALA A 1 142 ? -24.185 -4.136 -37.519 1.00 61.44 142 ALA A O 1
ATOM 1126 N N . PRO A 1 143 ? -23.957 -4.620 -39.707 1.00 56.75 143 PRO A N 1
ATOM 1127 C CA . PRO A 1 143 ? -25.104 -3.817 -40.116 1.00 56.75 143 PRO A CA 1
ATOM 1128 C C . PRO A 1 143 ? -26.391 -4.459 -39.583 1.00 56.75 143 PRO A C 1
ATOM 1130 O O . PRO A 1 143 ? -26.867 -5.457 -40.114 1.00 56.75 143 PRO A O 1
ATOM 1133 N N . GLY A 1 144 ? -26.927 -3.895 -38.497 1.00 60.19 144 GLY A N 1
ATOM 1134 C CA . GLY A 1 144 ? -28.209 -4.289 -37.908 1.00 60.19 144 GLY A CA 1
ATOM 1135 C C . GLY A 1 144 ? -28.218 -4.481 -36.391 1.00 60.19 144 GLY A C 1
ATOM 1136 O O . GLY A 1 144 ? -29.302 -4.466 -35.820 1.00 60.19 144 GLY A O 1
ATOM 1137 N N . SER A 1 145 ? -27.071 -4.626 -35.712 1.00 48.09 145 SER A N 1
ATOM 1138 C CA . SER A 1 145 ? -27.002 -4.696 -34.236 1.00 48.09 145 SER A CA 1
ATOM 1139 C C . SER A 1 145 ? -25.555 -4.549 -33.736 1.00 48.09 145 SER A C 1
ATOM 1141 O O . SER A 1 145 ? -24.772 -5.484 -33.900 1.00 48.09 145 SER A O 1
ATOM 1143 N N . PRO A 1 146 ? -25.159 -3.419 -33.120 1.00 56.34 146 PRO A N 1
ATOM 1144 C CA . PRO A 1 146 ? -23.868 -3.332 -32.447 1.00 56.34 146 PRO A CA 1
ATOM 1145 C C . PRO A 1 146 ? -23.896 -4.166 -31.157 1.00 56.34 146 PRO A C 1
ATOM 1147 O O . PRO A 1 146 ? -24.743 -3.949 -30.292 1.00 56.34 146 PRO A O 1
ATOM 1150 N N . SER A 1 147 ? -22.959 -5.104 -31.015 1.00 62.66 147 SER A N 1
ATOM 1151 C CA . SER A 1 147 ? -22.784 -5.903 -29.797 1.00 62.66 147 SER A CA 1
ATOM 1152 C C . SER A 1 147 ? -21.396 -5.679 -29.203 1.00 62.66 147 SER A C 1
ATOM 1154 O O . SER A 1 147 ? -20.393 -5.755 -29.918 1.00 62.66 147 SER A O 1
ATOM 1156 N N . VAL A 1 148 ? -21.338 -5.445 -27.892 1.00 54.84 148 VAL A N 1
ATOM 1157 C CA . VAL A 1 148 ? -20.092 -5.385 -27.117 1.00 54.84 148 VAL A CA 1
ATOM 1158 C C . VAL A 1 148 ? -20.009 -6.654 -26.279 1.00 54.84 148 VAL A C 1
ATOM 1160 O O . VAL A 1 148 ? -20.868 -6.887 -25.432 1.00 54.84 148 VAL A O 1
ATOM 1163 N N . SER A 1 149 ? -18.994 -7.481 -26.532 1.00 60.34 149 SER A N 1
ATOM 1164 C CA . SER A 1 149 ? -18.734 -8.692 -25.753 1.00 60.34 149 SER A CA 1
ATOM 1165 C C . SER A 1 149 ? -17.530 -8.462 -24.850 1.00 60.34 149 SER A C 1
ATOM 1167 O O . SER A 1 149 ? -16.421 -8.217 -25.329 1.00 60.34 149 SER A O 1
ATOM 1169 N N . PHE A 1 150 ? -17.743 -8.564 -23.542 1.00 57.53 150 PHE A N 1
ATOM 1170 C CA . PHE A 1 150 ? -16.669 -8.601 -22.556 1.00 57.53 150 PHE A CA 1
ATOM 1171 C C . PHE A 1 150 ? -16.234 -10.063 -22.418 1.00 57.53 150 PHE A C 1
ATOM 1173 O O . PHE A 1 150 ? -17.073 -10.919 -22.142 1.00 57.53 150 PHE A O 1
ATOM 1180 N N . GLY A 1 151 ? -14.966 -10.368 -22.706 1.00 48.16 151 GLY A N 1
ATOM 1181 C CA . GLY A 1 151 ? -14.439 -11.730 -22.610 1.00 48.16 151 GLY A CA 1
ATOM 1182 C C . GLY A 1 151 ? -14.672 -12.286 -21.206 1.00 48.16 151 GLY A C 1
ATOM 1183 O O . GLY A 1 151 ? -14.202 -11.711 -20.228 1.00 48.16 151 GLY A O 1
ATOM 1184 N N . ALA A 1 152 ? -15.449 -13.363 -21.098 1.00 42.44 152 ALA A N 1
ATOM 1185 C CA . ALA A 1 152 ? -15.672 -14.046 -19.831 1.00 42.44 152 ALA A CA 1
ATOM 1186 C C . ALA A 1 152 ? -14.477 -14.965 -19.522 1.00 42.44 152 ALA A C 1
ATOM 1188 O O . ALA A 1 152 ? -13.977 -15.621 -20.442 1.00 42.44 152 ALA A O 1
ATOM 1189 N N . PRO A 1 153 ? -14.038 -15.069 -18.256 1.00 41.69 153 PRO A N 1
ATOM 1190 C CA . PRO A 1 153 ? -13.018 -16.033 -17.882 1.00 41.69 153 PRO A CA 1
ATOM 1191 C C . PRO A 1 153 ? -13.613 -17.445 -17.978 1.00 41.69 153 PRO A C 1
ATOM 1193 O O . PRO A 1 153 ? -14.635 -17.742 -17.363 1.00 41.69 153 PRO A O 1
ATOM 1196 N N . GLY A 1 154 ? -12.994 -18.293 -18.803 1.00 48.19 154 GLY A N 1
ATOM 1197 C CA . GLY A 1 154 ? -13.085 -19.756 -18.754 1.00 48.19 154 GLY A CA 1
ATOM 1198 C C . GLY A 1 154 ? -14.462 -20.381 -18.496 1.00 48.19 154 GLY A C 1
ATOM 1199 O O . GLY A 1 154 ? -14.680 -20.983 -17.450 1.00 48.19 154 GLY A O 1
ATOM 1200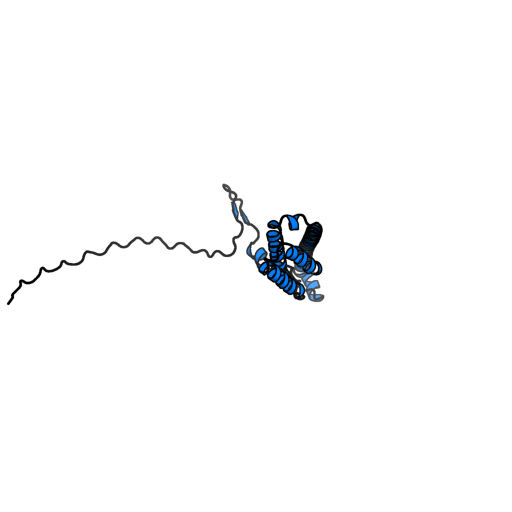 N N . GLY A 1 155 ? -15.360 -20.340 -19.482 1.00 35.16 155 GLY A N 1
ATOM 1201 C CA . GLY A 1 155 ? -16.546 -21.198 -19.535 1.00 35.16 155 GLY A CA 1
ATOM 1202 C C . GLY A 1 155 ? -16.465 -22.131 -20.737 1.00 35.16 155 GLY A C 1
ATOM 1203 O O . GLY A 1 155 ? -16.766 -21.721 -21.855 1.00 35.16 155 GLY A O 1
ATOM 1204 N N . SER A 1 156 ? -16.030 -23.372 -20.510 1.00 38.16 156 SER A N 1
ATOM 1205 C CA . SER A 1 156 ? -16.024 -24.444 -21.511 1.00 38.16 156 SER A CA 1
ATOM 1206 C C . SER A 1 156 ? -17.367 -24.506 -22.239 1.00 38.16 156 SER A C 1
ATOM 1208 O O . SER A 1 156 ? -18.424 -24.606 -21.613 1.00 38.16 156 SER A O 1
ATOM 1210 N N . SER A 1 157 ? -17.319 -24.452 -23.565 1.00 38.03 157 SER A N 1
ATOM 1211 C CA . SER A 1 157 ? -18.459 -24.610 -24.463 1.00 38.03 157 SER A CA 1
ATOM 1212 C C . SER A 1 157 ? -18.967 -26.053 -24.368 1.00 38.03 157 SER A C 1
ATOM 1214 O O . SER A 1 157 ? -18.600 -26.922 -25.156 1.00 38.03 157 SER A O 1
ATOM 1216 N N . ALA A 1 158 ? -19.805 -26.334 -23.372 1.00 38.22 158 ALA A N 1
ATOM 1217 C CA . ALA A 1 158 ? -20.596 -27.552 -23.352 1.00 38.22 158 ALA A CA 1
ATOM 1218 C C . ALA A 1 158 ? -21.655 -27.429 -24.455 1.00 38.22 158 ALA A C 1
ATOM 1220 O O . ALA A 1 158 ? -22.642 -26.707 -24.323 1.00 38.22 158 ALA A O 1
ATOM 1221 N N . SER A 1 159 ? -21.405 -28.096 -25.581 1.00 41.78 159 SER A N 1
ATOM 1222 C CA . SER A 1 159 ? -22.407 -28.284 -26.629 1.00 41.78 159 SER A CA 1
ATOM 1223 C C . SER A 1 159 ? -23.639 -28.973 -26.022 1.00 41.78 159 SER A C 1
ATOM 1225 O O . SER A 1 159 ? -23.464 -29.950 -25.288 1.00 41.78 159 SER A O 1
ATOM 1227 N N . PRO A 1 160 ? -24.876 -28.520 -26.293 1.00 50.50 160 PRO A N 1
ATOM 1228 C CA . PRO A 1 160 ? -26.053 -29.283 -25.901 1.00 50.50 160 PRO A CA 1
ATOM 1229 C C . PRO A 1 160 ? -26.067 -30.623 -26.665 1.00 50.50 160 PRO A C 1
ATOM 1231 O O . PRO A 1 160 ? -25.705 -30.649 -27.846 1.00 50.50 160 PRO A O 1
ATOM 1234 N N . PRO A 1 161 ? -26.452 -31.746 -26.032 1.00 50.53 161 PRO A N 1
ATOM 1235 C CA . PRO A 1 161 ? -26.570 -33.020 -26.732 1.00 50.53 161 PRO A CA 1
ATOM 1236 C C . PRO A 1 161 ? -27.689 -32.950 -27.788 1.00 50.53 161 PRO A C 1
ATOM 1238 O O . PRO A 1 161 ? -28.654 -32.200 -27.609 1.00 50.53 161 PRO A O 1
ATOM 1241 N N . PRO A 1 162 ? -27.602 -33.724 -28.885 1.00 46.91 162 PRO A N 1
ATOM 1242 C CA . PRO A 1 162 ? -28.667 -33.783 -29.875 1.00 46.91 162 PRO A CA 1
ATOM 1243 C C . PRO A 1 162 ? -29.933 -34.381 -29.251 1.00 46.91 162 PRO A C 1
ATOM 1245 O O . PRO A 1 162 ? -29.886 -35.401 -28.563 1.00 46.91 162 PRO A O 1
ATOM 1248 N N . THR A 1 163 ? -31.073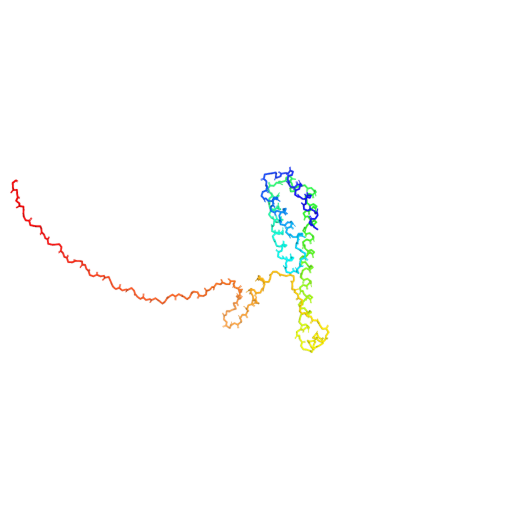 -33.746 -29.513 1.00 51.44 163 THR A N 1
ATOM 1249 C CA . THR A 1 163 ? -32.409 -34.186 -29.104 1.00 51.44 163 THR A CA 1
ATOM 1250 C C . THR A 1 163 ? -32.762 -35.505 -29.806 1.00 51.44 163 THR A C 1
ATOM 1252 O O . THR A 1 163 ? -33.349 -35.518 -30.885 1.00 51.44 163 THR A O 1
ATOM 1255 N N . GLY A 1 164 ? -32.356 -36.632 -29.222 1.00 43.84 164 GLY A N 1
ATOM 1256 C CA . GLY A 1 164 ? -32.792 -37.970 -29.619 1.00 43.84 164 GLY A CA 1
ATOM 1257 C C . GLY A 1 164 ? -34.183 -38.257 -29.054 1.00 43.84 164 GLY A C 1
ATOM 1258 O O . GLY A 1 164 ? -34.405 -38.106 -27.855 1.00 43.84 164 GLY A O 1
ATOM 1259 N N . GLY A 1 165 ? -35.127 -38.626 -29.922 1.00 47.78 165 GLY A N 1
ATOM 1260 C CA . GLY A 1 165 ? -36.505 -38.950 -29.549 1.00 47.78 165 GLY A CA 1
ATOM 1261 C C . GLY A 1 165 ? -36.602 -40.069 -28.507 1.00 47.78 165 GLY A C 1
ATOM 1262 O O . GLY A 1 165 ? -35.812 -41.013 -28.513 1.00 47.78 165 GLY A O 1
ATOM 1263 N N . LEU A 1 166 ? -37.593 -39.951 -27.619 1.00 51.44 166 LEU A N 1
ATOM 1264 C CA . LEU A 1 166 ? -37.960 -40.988 -26.654 1.00 51.44 166 LEU A CA 1
ATOM 1265 C C . LEU A 1 166 ? -38.234 -42.325 -27.376 1.00 51.44 166 LEU A C 1
ATOM 1267 O O . LEU A 1 166 ? -39.027 -42.334 -28.323 1.00 51.44 166 LEU A O 1
ATOM 1271 N N . PRO A 1 167 ? -37.667 -43.458 -26.928 1.00 63.06 167 PRO A N 1
ATOM 1272 C CA . PRO A 1 167 ? -38.138 -44.769 -27.361 1.00 63.06 167 PRO A CA 1
ATOM 1273 C C . PRO A 1 167 ? -39.549 -45.055 -26.799 1.00 63.06 167 PRO A C 1
ATOM 1275 O O . PRO A 1 167 ? -39.891 -44.560 -25.720 1.00 63.06 167 PRO A O 1
ATOM 1278 N N . PRO A 1 168 ? -40.386 -45.842 -27.507 1.00 68.69 168 PRO A N 1
ATOM 1279 C CA . PRO A 1 168 ? -41.731 -46.189 -27.048 1.00 68.69 168 PRO A CA 1
ATOM 1280 C C . PRO A 1 168 ? -41.701 -47.068 -25.780 1.00 68.69 168 PRO A C 1
ATOM 1282 O O . PRO A 1 168 ? -40.729 -47.797 -25.562 1.00 68.69 168 PRO A O 1
ATOM 1285 N N . PRO A 1 169 ? -42.757 -47.026 -24.943 1.00 71.12 169 PRO A N 1
ATOM 1286 C CA . PRO A 1 169 ? -42.822 -47.803 -23.708 1.00 71.12 169 PRO A CA 1
ATOM 1287 C C . PRO A 1 169 ? -42.935 -49.320 -23.972 1.00 71.12 169 PRO A C 1
ATOM 1289 O O . PRO A 1 169 ? -43.484 -49.727 -25.000 1.00 71.12 169 PRO A O 1
ATOM 1292 N N . PRO A 1 170 ? -42.441 -50.167 -23.046 1.00 73.81 170 PRO A N 1
ATOM 1293 C CA . PRO A 1 170 ? -42.497 -51.622 -23.175 1.00 73.81 170 PRO A CA 1
ATOM 1294 C C . PRO A 1 170 ? -43.929 -52.178 -23.021 1.00 73.81 170 PRO A C 1
ATOM 1296 O O . PRO A 1 170 ? -44.763 -51.553 -22.359 1.00 73.81 170 PRO A O 1
ATOM 1299 N N . PRO A 1 171 ? -44.226 -53.358 -23.605 1.00 73.69 171 PRO A N 1
ATOM 1300 C CA . PRO A 1 171 ? -45.535 -53.999 -23.493 1.00 73.69 171 PRO A CA 1
ATOM 1301 C C . PRO A 1 171 ? -45.820 -54.508 -22.064 1.00 73.69 171 PRO A C 1
ATOM 1303 O O . PRO A 1 171 ? -44.882 -54.805 -21.320 1.00 73.69 171 PRO A O 1
ATOM 1306 N N . PRO A 1 172 ? -47.105 -54.632 -21.674 1.00 72.75 172 PRO A N 1
ATOM 1307 C CA . PRO A 1 172 ? -47.496 -55.105 -20.347 1.00 72.75 172 PRO A CA 1
ATOM 1308 C C . PRO A 1 172 ? -47.129 -56.587 -20.119 1.00 72.75 172 PRO A C 1
ATOM 1310 O O . PRO A 1 172 ? -47.061 -57.358 -21.081 1.00 72.75 172 PRO A O 1
ATOM 1313 N N . PRO A 1 173 ? -46.910 -57.003 -18.856 1.00 76.19 173 PRO A N 1
ATOM 1314 C CA . PRO A 1 173 ? -46.552 -58.379 -18.519 1.00 76.19 173 PRO A CA 1
ATOM 1315 C C . PRO A 1 173 ? -47.705 -59.368 -18.788 1.00 76.19 173 PRO A C 1
ATOM 1317 O O . PRO A 1 173 ? -48.875 -58.994 -18.674 1.00 76.19 173 PRO A O 1
ATOM 1320 N N . PRO A 1 174 ? -47.400 -60.638 -19.125 1.00 70.69 174 PRO A N 1
ATOM 1321 C CA . PRO A 1 174 ? -48.406 -61.684 -19.286 1.00 70.69 174 PRO A CA 1
ATOM 1322 C C . PRO A 1 174 ? -49.091 -62.000 -17.948 1.00 70.69 174 PRO A C 1
ATOM 1324 O O . PRO A 1 174 ? -48.440 -62.074 -16.907 1.00 70.69 174 PRO A O 1
ATOM 1327 N N . GLY A 1 175 ? -50.417 -62.156 -18.003 1.00 62.41 175 GLY A N 1
ATOM 1328 C CA . GLY A 1 175 ? -51.299 -62.289 -16.845 1.00 62.41 175 GLY A CA 1
ATOM 1329 C C . GLY A 1 175 ? -51.005 -63.487 -15.939 1.00 62.41 175 GLY A C 1
ATOM 1330 O O . GLY A 1 175 ? -50.596 -64.556 -16.392 1.00 62.41 175 GLY A O 1
ATOM 1331 N N . GLU A 1 176 ? -51.265 -63.280 -14.648 1.00 62.09 176 GLU A N 1
ATOM 1332 C CA . GLU A 1 176 ? -51.326 -64.314 -13.613 1.00 62.09 176 GLU A CA 1
ATOM 1333 C C . GLU A 1 176 ? -52.248 -65.476 -14.019 1.00 62.09 176 GLU A C 1
ATOM 1335 O O . GLU A 1 176 ? -53.402 -65.245 -14.394 1.00 62.09 176 GLU A O 1
ATOM 1340 N N . PRO A 1 177 ? -51.811 -66.738 -13.873 1.00 63.62 177 PRO A N 1
ATOM 1341 C CA . PRO A 1 177 ? -52.740 -67.847 -13.760 1.00 63.62 177 PRO A CA 1
ATOM 1342 C C . PRO A 1 177 ? -53.356 -67.890 -12.350 1.00 63.62 177 PRO A C 1
ATOM 1344 O O . PRO A 1 177 ? -52.660 -67.870 -11.336 1.00 63.62 177 PRO A O 1
ATOM 1347 N N . ALA A 1 178 ? -54.687 -67.968 -12.328 1.00 61.84 178 ALA A N 1
ATOM 1348 C CA . ALA A 1 178 ? -55.554 -68.168 -11.169 1.00 61.84 178 ALA A CA 1
ATOM 1349 C C . ALA A 1 178 ? -55.188 -69.430 -10.336 1.00 61.84 178 ALA A C 1
ATOM 1351 O O . ALA A 1 178 ? -54.545 -70.348 -10.853 1.00 61.84 178 ALA A O 1
ATOM 1352 N N . PRO A 1 179 ? -55.595 -69.503 -9.052 1.00 63.97 179 PRO A N 1
ATOM 1353 C CA . PRO A 1 179 ? -55.031 -70.434 -8.073 1.00 63.97 179 PRO A CA 1
ATOM 1354 C C . PRO A 1 179 ? -55.588 -71.861 -8.212 1.00 63.97 179 PRO A C 1
ATOM 1356 O O . PRO A 1 179 ? -56.753 -72.026 -8.585 1.00 63.97 179 PRO A O 1
ATOM 1359 N N . PRO A 1 180 ? -54.826 -72.912 -7.845 1.00 64.19 180 PRO A N 1
ATOM 1360 C CA . PRO A 1 180 ? -55.402 -74.235 -7.680 1.00 64.19 180 PRO A CA 1
ATOM 1361 C C . PRO A 1 180 ? -56.185 -74.347 -6.363 1.00 64.19 180 PRO A C 1
ATOM 1363 O O . PRO A 1 180 ? -55.795 -73.827 -5.316 1.00 64.19 180 PRO A O 1
ATOM 1366 N N . ALA A 1 181 ? -57.317 -75.039 -6.479 1.00 55.75 181 ALA A N 1
ATOM 1367 C CA . ALA A 1 181 ? -58.292 -75.349 -5.447 1.00 55.75 181 ALA A CA 1
ATOM 1368 C C . ALA A 1 181 ? -57.681 -76.041 -4.219 1.00 55.75 181 ALA A C 1
ATOM 1370 O O . ALA A 1 181 ? -56.711 -76.792 -4.318 1.00 55.75 181 ALA A O 1
ATOM 1371 N N . GLY A 1 182 ? -58.280 -75.776 -3.059 1.00 53.06 182 GLY A N 1
ATOM 1372 C CA . GLY A 1 182 ? -57.815 -76.301 -1.785 1.00 53.06 182 GLY A CA 1
ATOM 1373 C C . GLY A 1 182 ? -57.998 -77.805 -1.605 1.00 53.06 182 GLY A C 1
ATOM 1374 O O . GLY A 1 182 ? -58.696 -78.471 -2.361 1.00 53.06 182 GLY A O 1
ATOM 1375 N N . SER A 1 183 ? -57.414 -78.295 -0.516 1.00 51.16 183 SER A N 1
ATOM 1376 C CA . SER A 1 183 ? -57.951 -79.395 0.278 1.00 51.16 183 SER A CA 1
ATOM 1377 C C . SER A 1 183 ? -57.319 -79.343 1.669 1.00 51.16 183 SER A C 1
ATOM 1379 O O . SER A 1 183 ? -56.100 -79.397 1.806 1.00 51.16 183 SER A O 1
ATOM 1381 N N . ALA A 1 184 ? -58.178 -79.213 2.681 1.00 51.28 184 ALA A N 1
ATOM 1382 C CA . ALA A 1 184 ? -57.910 -79.609 4.065 1.00 51.28 184 ALA A CA 1
ATOM 1383 C C . ALA A 1 184 ? -57.734 -81.153 4.126 1.00 51.28 184 ALA A C 1
ATOM 1385 O O . ALA A 1 184 ? -58.014 -81.814 3.115 1.00 51.28 184 ALA A O 1
ATOM 1386 N N . PRO A 1 185 ? -57.269 -81.761 5.233 1.00 63.50 185 PRO A N 1
ATOM 1387 C CA . PRO A 1 185 ? -57.857 -81.641 6.576 1.00 63.50 185 PRO A CA 1
ATOM 1388 C C . PRO A 1 185 ? -56.925 -81.093 7.665 1.00 63.50 185 PRO A C 1
ATOM 1390 O O . PRO A 1 185 ? -55.691 -81.267 7.556 1.00 63.50 185 PRO A O 1
#